Protein AF-A0AA96QMH4-F1 (afdb_monomer_lite)

Sequence (188 aa):
MPRRFDWASPSSRMVLSAALDALSEVGYGERTLPDIRARAGAAGELVEESDLLELVATALERVRVFTPPEPTGDLRADLAVLLRPWLARPGRDELAVAAVLSAGAWEPRLGCAVLHAFDRPLTQAVGALLAGAVADGRVAVTRVHTLNWLLRGLALDRLRGGQPRCPVDLEELVDHLIAGLGPGRRPG

Structure (mmCIF, N/CA/C/O backbone):
data_AF-A0AA96QMH4-F1
#
_entry.id   AF-A0AA96QMH4-F1
#
loop_
_atom_site.group_PDB
_atom_site.id
_atom_site.type_symbol
_atom_site.label_atom_id
_atom_site.label_alt_id
_atom_site.label_comp_id
_atom_site.label_asym_id
_atom_site.label_entity_id
_atom_site.label_seq_id
_atom_site.pdbx_PDB_ins_code
_atom_site.Cartn_x
_atom_site.Cartn_y
_atom_site.Cartn_z
_atom_site.occupancy
_atom_site.B_iso_or_equiv
_atom_site.auth_seq_id
_atom_site.auth_comp_id
_atom_site.auth_asym_id
_atom_site.auth_atom_id
_atom_site.pdbx_PDB_model_num
ATOM 1 N N . MET A 1 1 ? 20.710 16.845 -6.392 1.00 50.53 1 MET A N 1
ATOM 2 C CA . MET A 1 1 ? 20.799 16.568 -7.842 1.00 50.53 1 MET A CA 1
ATOM 3 C C . MET A 1 1 ? 19.448 16.868 -8.474 1.00 50.53 1 MET A C 1
ATOM 5 O O . MET A 1 1 ? 18.452 16.699 -7.775 1.00 50.53 1 MET A O 1
ATOM 9 N N . PRO A 1 2 ? 19.397 17.364 -9.720 1.00 64.31 2 PRO A N 1
ATOM 10 C CA . PRO A 1 2 ? 18.139 17.533 -10.442 1.00 64.31 2 PRO A CA 1
ATOM 11 C C . PRO A 1 2 ? 17.447 16.176 -10.611 1.00 64.31 2 PRO A C 1
ATOM 13 O O . PRO A 1 2 ? 18.106 15.167 -10.851 1.00 64.31 2 PRO A O 1
ATOM 16 N N . ARG A 1 3 ? 16.127 16.166 -10.436 1.00 80.31 3 ARG A N 1
ATOM 17 C CA . ARG A 1 3 ? 15.285 14.972 -10.510 1.00 80.31 3 ARG A CA 1
ATOM 18 C C . ARG A 1 3 ? 15.150 14.536 -11.974 1.00 80.31 3 ARG A C 1
ATOM 20 O O . ARG A 1 3 ? 14.678 15.327 -12.787 1.00 80.31 3 ARG A O 1
ATOM 27 N N . ARG A 1 4 ? 15.577 13.318 -12.321 1.00 88.44 4 ARG A N 1
ATOM 28 C CA . ARG A 1 4 ? 15.603 12.816 -13.711 1.00 88.44 4 ARG A CA 1
ATOM 29 C C . ARG A 1 4 ? 14.224 12.373 -14.199 1.00 88.44 4 ARG A C 1
ATOM 31 O O . ARG A 1 4 ? 13.916 12.512 -15.381 1.00 88.44 4 ARG A O 1
ATOM 38 N N . PHE A 1 5 ? 13.390 11.862 -13.296 1.00 94.25 5 PHE A N 1
ATOM 39 C CA . PHE A 1 5 ? 12.028 11.433 -13.611 1.00 94.25 5 PHE A CA 1
ATOM 40 C C . PHE A 1 5 ? 11.010 12.321 -12.912 1.00 94.25 5 PHE A C 1
ATOM 42 O O . PHE A 1 5 ? 11.089 12.556 -11.707 1.00 94.25 5 PHE A O 1
ATOM 49 N N . ASP A 1 6 ? 10.028 12.778 -13.680 1.00 94.44 6 ASP A N 1
ATOM 50 C CA . ASP A 1 6 ? 8.926 13.581 -13.176 1.00 94.44 6 ASP A CA 1
ATOM 51 C C . ASP A 1 6 ? 7.613 13.116 -13.801 1.00 94.44 6 ASP A C 1
ATOM 53 O O . ASP A 1 6 ? 7.454 13.042 -15.018 1.00 94.44 6 ASP A O 1
ATOM 57 N N . TRP A 1 7 ? 6.632 12.854 -12.954 1.00 95.06 7 TRP A N 1
ATOM 58 C CA . TRP A 1 7 ? 5.275 12.541 -13.353 1.00 95.06 7 TRP A CA 1
ATOM 59 C C . TRP A 1 7 ? 4.576 13.661 -14.162 1.00 95.06 7 TRP A C 1
ATOM 61 O O . TRP A 1 7 ? 3.531 13.407 -14.775 1.00 95.06 7 TRP A O 1
ATOM 71 N N . ALA A 1 8 ? 5.099 14.889 -14.190 1.00 94.31 8 ALA A N 1
ATOM 72 C CA . ALA A 1 8 ? 4.622 15.961 -15.066 1.00 94.31 8 ALA A CA 1
ATOM 73 C C . ALA A 1 8 ? 5.087 15.807 -16.530 1.00 94.31 8 ALA A C 1
ATOM 75 O O . ALA A 1 8 ? 4.362 16.212 -17.444 1.00 94.31 8 ALA A O 1
ATOM 76 N N . SER A 1 9 ? 6.224 15.147 -16.776 1.00 94.50 9 SER A N 1
ATOM 77 C CA . SER A 1 9 ? 6.770 14.906 -18.120 1.00 94.50 9 SER A CA 1
ATOM 78 C C . SER A 1 9 ? 6.115 13.683 -18.787 1.00 94.50 9 SER A C 1
ATOM 80 O O . SER A 1 9 ? 6.138 12.601 -18.199 1.00 94.50 9 SER A O 1
ATOM 82 N N . PRO A 1 10 ? 5.549 13.789 -20.010 1.00 93.19 10 PRO A N 1
ATOM 83 C CA . PRO A 1 10 ? 4.906 12.662 -20.694 1.00 93.19 10 PRO A CA 1
ATOM 84 C C . PRO A 1 10 ? 5.802 11.426 -20.843 1.00 93.19 10 PRO A C 1
ATOM 86 O O . PRO A 1 10 ? 5.374 10.329 -20.491 1.00 93.19 10 PRO A O 1
ATOM 89 N N . SER A 1 11 ? 7.050 11.598 -21.288 1.00 92.62 11 SER A N 1
ATOM 90 C CA . SER A 1 11 ? 7.987 10.482 -21.467 1.00 92.62 11 SER A CA 1
ATOM 91 C C . SER A 1 11 ? 8.359 9.850 -20.128 1.00 92.62 11 SER A C 1
ATOM 93 O O . SER A 1 11 ? 8.335 8.631 -19.986 1.00 92.62 11 SER A O 1
ATOM 95 N N . SER A 1 12 ? 8.614 10.667 -19.102 1.00 96.00 12 SER A N 1
ATOM 96 C CA . SER A 1 12 ? 8.894 10.157 -17.757 1.00 96.00 12 SER A CA 1
ATOM 97 C C . SER A 1 12 ? 7.695 9.411 -17.171 1.00 96.00 12 SER A C 1
ATOM 99 O O . SER A 1 12 ? 7.894 8.387 -16.529 1.00 96.00 12 SER A O 1
ATOM 101 N N . ARG A 1 13 ? 6.450 9.847 -17.424 1.00 96.56 13 ARG A N 1
ATOM 102 C CA . ARG A 1 13 ? 5.250 9.103 -16.997 1.00 96.56 13 ARG A CA 1
ATOM 103 C C . ARG A 1 13 ? 5.193 7.699 -17.579 1.00 96.56 13 ARG A C 1
ATOM 105 O O . ARG A 1 13 ? 4.787 6.786 -16.868 1.00 96.56 13 ARG A O 1
ATOM 112 N N . MET A 1 14 ? 5.577 7.529 -18.845 1.00 97.12 14 MET A N 1
ATOM 113 C CA . MET A 1 14 ? 5.605 6.208 -19.477 1.00 97.12 14 MET A CA 1
ATOM 114 C C . MET A 1 14 ? 6.593 5.289 -18.757 1.00 97.12 14 MET A C 1
ATOM 116 O O . MET A 1 14 ? 6.226 4.178 -18.385 1.00 97.12 14 MET A O 1
ATOM 120 N N . VAL A 1 15 ? 7.801 5.784 -18.470 1.00 98.00 15 VAL A N 1
ATOM 121 C CA . VAL A 1 15 ? 8.825 5.023 -17.737 1.00 98.00 15 VAL A CA 1
ATOM 122 C C . VAL A 1 15 ? 8.389 4.728 -16.296 1.00 98.00 15 VAL A C 1
ATOM 124 O O . VAL A 1 15 ? 8.542 3.609 -15.819 1.00 98.00 15 VAL A O 1
ATOM 127 N N . LEU A 1 16 ? 7.808 5.707 -15.599 1.00 98.31 16 LEU A N 1
ATOM 128 C CA . LEU A 1 16 ? 7.344 5.548 -14.218 1.00 98.31 16 LEU A CA 1
ATOM 129 C C . LEU A 1 16 ? 6.166 4.570 -14.112 1.00 98.31 16 LEU A C 1
ATOM 131 O O . LEU A 1 16 ? 6.109 3.780 -13.174 1.00 98.31 16 LEU A O 1
ATOM 135 N N . SER A 1 17 ? 5.246 4.581 -15.080 1.00 98.12 17 SER A N 1
ATOM 136 C CA . SER A 1 17 ? 4.185 3.573 -15.157 1.00 98.12 17 SER A CA 1
ATOM 137 C C . SER A 1 17 ? 4.766 2.189 -15.444 1.00 98.12 17 SER A C 1
ATOM 139 O O . SER A 1 17 ? 4.454 1.248 -14.724 1.00 98.12 17 SER A O 1
ATOM 141 N N . ALA A 1 18 ? 5.671 2.080 -16.420 1.00 98.38 18 ALA A N 1
ATOM 142 C CA . ALA A 1 18 ? 6.366 0.832 -16.726 1.00 98.38 18 ALA A CA 1
ATOM 143 C C . ALA A 1 18 ? 7.120 0.267 -15.509 1.00 98.38 18 ALA A C 1
ATOM 145 O O . ALA A 1 18 ? 7.148 -0.946 -15.326 1.00 98.38 18 ALA A O 1
ATOM 146 N N . ALA A 1 19 ? 7.675 1.127 -14.649 1.00 98.50 19 ALA A N 1
ATOM 147 C CA . ALA A 1 19 ? 8.276 0.723 -13.379 1.00 98.50 19 ALA A CA 1
ATOM 148 C C . ALA A 1 19 ? 7.269 0.078 -12.427 1.00 98.50 19 ALA A C 1
ATOM 150 O O . ALA A 1 19 ? 7.562 -0.980 -11.881 1.00 98.50 19 ALA A O 1
ATOM 151 N N . LEU A 1 20 ? 6.078 0.655 -12.254 1.00 98.62 20 LEU A N 1
ATOM 152 C CA . LEU A 1 20 ? 5.038 0.041 -11.422 1.00 98.62 20 LEU A CA 1
ATOM 153 C C . LEU A 1 20 ? 4.574 -1.308 -11.993 1.00 98.62 20 LEU A C 1
ATOM 155 O O . LEU A 1 20 ? 4.410 -2.259 -11.231 1.00 98.62 20 LEU A O 1
ATOM 159 N N . ASP A 1 21 ? 4.425 -1.409 -13.317 1.00 98.44 21 ASP A N 1
ATOM 160 C CA . ASP A 1 21 ? 4.072 -2.667 -13.988 1.00 98.44 21 ASP A CA 1
ATOM 161 C C . ASP A 1 21 ? 5.148 -3.737 -13.764 1.00 98.44 21 ASP A C 1
ATOM 163 O O . ASP A 1 21 ? 4.852 -4.807 -13.231 1.00 98.44 21 ASP A O 1
ATOM 167 N N . ALA A 1 22 ? 6.410 -3.417 -14.065 1.00 98.38 22 ALA A N 1
ATOM 168 C CA . ALA A 1 22 ? 7.542 -4.320 -13.874 1.00 98.38 22 ALA A CA 1
ATOM 169 C C . ALA A 1 22 ? 7.680 -4.778 -12.415 1.00 98.38 22 ALA A C 1
ATOM 171 O O . ALA A 1 22 ? 7.840 -5.968 -12.153 1.00 98.38 22 ALA A O 1
ATOM 172 N N . LEU A 1 23 ? 7.562 -3.866 -11.445 1.00 98.00 23 LEU A N 1
ATOM 173 C CA . LEU A 1 23 ? 7.616 -4.226 -10.026 1.00 98.00 23 LEU A CA 1
ATOM 174 C C . LEU A 1 23 ? 6.497 -5.199 -9.644 1.00 98.00 23 LEU A C 1
ATOM 176 O O . LEU A 1 23 ? 6.747 -6.158 -8.919 1.00 98.00 23 LEU A O 1
ATOM 180 N N . SER A 1 24 ? 5.279 -4.969 -10.141 1.00 96.94 24 SER A N 1
ATOM 181 C CA . SER A 1 24 ? 4.122 -5.809 -9.822 1.00 96.94 24 SER A CA 1
ATOM 182 C C . SER A 1 24 ? 4.154 -7.198 -10.467 1.00 96.94 24 SER A C 1
ATOM 184 O O . SER A 1 24 ? 3.569 -8.131 -9.919 1.00 96.94 24 SER A O 1
ATOM 186 N N . GLU A 1 25 ? 4.839 -7.350 -11.605 1.00 96.19 25 GLU A N 1
ATOM 187 C CA . GLU A 1 25 ? 4.868 -8.602 -12.370 1.00 96.19 25 GLU A CA 1
ATOM 188 C C . GLU A 1 25 ? 6.161 -9.405 -12.184 1.00 96.19 25 GLU A C 1
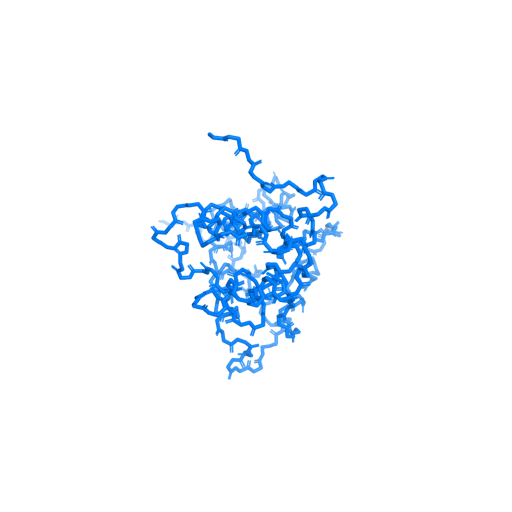ATOM 190 O O . GLU A 1 25 ? 6.109 -10.627 -12.036 1.00 96.19 25 GLU A O 1
ATOM 195 N N . VAL A 1 26 ? 7.325 -8.746 -12.193 1.00 97.00 26 VAL A N 1
ATOM 196 C CA . VAL A 1 26 ? 8.643 -9.407 -12.127 1.00 97.00 26 VAL A CA 1
ATOM 197 C C . VAL A 1 26 ? 9.429 -9.098 -10.850 1.00 97.00 26 VAL A C 1
ATOM 199 O O . VAL A 1 26 ? 10.478 -9.703 -10.625 1.00 97.00 26 VAL A O 1
ATOM 202 N N . GLY A 1 27 ? 8.926 -8.204 -9.993 1.00 96.31 27 GLY A N 1
ATOM 203 C CA . GLY A 1 27 ? 9.556 -7.828 -8.727 1.00 96.31 27 GLY A CA 1
ATOM 204 C C . GLY A 1 27 ? 10.692 -6.808 -8.873 1.00 96.31 27 GLY A C 1
ATOM 205 O O . GLY A 1 27 ? 10.860 -6.183 -9.922 1.00 96.31 27 GLY A O 1
ATOM 206 N N . TYR A 1 28 ? 11.473 -6.630 -7.799 1.00 96.69 28 TYR A N 1
ATOM 207 C CA . TYR A 1 28 ? 12.657 -5.763 -7.751 1.00 96.69 28 TYR A CA 1
ATOM 208 C C . TYR A 1 28 ? 13.946 -6.602 -7.739 1.00 96.69 28 TYR A C 1
ATOM 210 O O . TYR A 1 28 ? 14.251 -7.269 -6.751 1.00 96.69 28 TYR A O 1
ATOM 218 N N . GLY A 1 29 ? 14.693 -6.585 -8.843 1.00 94.75 29 GLY A N 1
ATOM 219 C CA . GLY A 1 29 ? 15.907 -7.372 -9.056 1.00 94.75 29 GLY A CA 1
ATOM 220 C C . GLY A 1 29 ? 16.428 -7.257 -10.493 1.00 94.75 29 GLY A C 1
ATOM 221 O O . GLY A 1 29 ? 16.104 -6.314 -11.212 1.00 94.75 29 GLY A O 1
ATOM 222 N N . GLU A 1 30 ? 17.213 -8.240 -10.939 1.00 93.25 30 GLU A N 1
ATOM 223 C CA . GLU A 1 30 ? 17.918 -8.212 -12.237 1.00 93.25 30 GLU A CA 1
ATOM 224 C C . GLU A 1 30 ? 16.989 -8.035 -13.449 1.00 93.25 30 GLU A C 1
ATOM 226 O O . GLU A 1 30 ? 17.356 -7.424 -14.450 1.00 93.25 30 GLU A O 1
ATOM 231 N N . ARG A 1 31 ? 15.756 -8.547 -13.360 1.00 96.50 31 ARG A N 1
ATOM 232 C CA . ARG A 1 31 ? 14.774 -8.469 -14.450 1.00 96.50 31 ARG A CA 1
ATOM 233 C C . ARG A 1 31 ? 14.009 -7.149 -14.502 1.00 96.50 31 ARG A C 1
ATOM 235 O O . ARG A 1 31 ? 13.393 -6.873 -15.526 1.00 96.50 31 ARG A O 1
ATOM 242 N N . THR A 1 32 ? 14.052 -6.334 -13.449 1.00 97.62 32 THR A N 1
ATOM 243 C CA . THR A 1 32 ? 13.219 -5.129 -13.337 1.00 97.62 32 THR A CA 1
ATOM 244 C C . THR A 1 32 ? 13.567 -4.103 -14.406 1.00 97.62 32 THR A C 1
ATOM 246 O O . THR A 1 32 ? 12.689 -3.661 -15.136 1.00 97.62 32 THR A O 1
ATOM 249 N N . LEU A 1 33 ? 14.845 -3.741 -14.551 1.00 97.88 33 LEU A N 1
ATOM 250 C CA . LEU A 1 33 ? 15.261 -2.727 -15.523 1.00 97.88 33 LEU A CA 1
ATOM 251 C C . LEU A 1 33 ? 15.019 -3.152 -16.987 1.00 97.88 33 LEU A C 1
ATOM 253 O O . LEU A 1 33 ? 14.461 -2.345 -17.735 1.00 97.88 33 LEU A O 1
ATOM 257 N N . PRO A 1 34 ? 15.378 -4.379 -17.424 1.00 97.81 34 PRO A N 1
ATOM 258 C CA . PRO A 1 34 ? 15.023 -4.854 -18.761 1.00 97.81 34 PRO A CA 1
ATOM 259 C C . PRO A 1 34 ? 13.517 -4.789 -19.046 1.00 97.81 34 PRO A C 1
ATOM 261 O O . PRO A 1 34 ? 13.122 -4.342 -20.122 1.00 97.81 34 PRO A O 1
ATOM 264 N N . ASP A 1 35 ? 12.683 -5.180 -18.078 1.00 98.38 35 ASP A N 1
ATOM 265 C CA . ASP A 1 35 ? 11.224 -5.177 -18.221 1.00 98.38 35 ASP A CA 1
ATOM 266 C C . ASP A 1 35 ? 10.662 -3.747 -18.321 1.00 98.38 35 ASP A C 1
ATOM 268 O O . ASP A 1 35 ? 9.842 -3.456 -19.193 1.00 98.38 35 ASP A O 1
ATOM 272 N N . ILE A 1 36 ? 11.191 -2.812 -17.522 1.00 98.25 36 ILE A N 1
ATOM 273 C CA . ILE A 1 36 ? 10.867 -1.379 -17.611 1.00 98.25 36 ILE A CA 1
ATOM 274 C C . ILE A 1 36 ? 11.177 -0.830 -19.000 1.00 98.25 36 ILE A C 1
ATOM 276 O O . ILE A 1 36 ? 10.321 -0.188 -19.612 1.00 98.25 36 ILE A O 1
ATOM 280 N N . ARG A 1 37 ? 12.400 -1.057 -19.494 1.00 97.81 37 ARG A N 1
ATOM 281 C CA . ARG A 1 37 ? 12.840 -0.549 -20.801 1.00 97.81 37 ARG A CA 1
ATOM 282 C C . ARG A 1 37 ? 11.941 -1.077 -21.915 1.00 97.81 37 ARG A C 1
ATOM 284 O O . ARG A 1 37 ? 11.489 -0.298 -22.750 1.00 97.81 37 ARG A O 1
ATOM 291 N N . ALA A 1 38 ? 11.628 -2.373 -21.879 1.00 97.62 38 ALA A N 1
ATOM 292 C CA . ALA A 1 38 ? 10.741 -3.002 -22.848 1.00 97.62 38 ALA A CA 1
ATOM 293 C C . ALA A 1 38 ? 9.333 -2.379 -22.836 1.00 97.62 38 ALA A C 1
ATOM 295 O O . ALA A 1 38 ? 8.811 -2.029 -23.893 1.00 97.62 38 ALA A O 1
ATOM 296 N N . ARG A 1 39 ? 8.732 -2.179 -21.655 1.00 97.62 39 ARG A N 1
ATOM 297 C CA . ARG A 1 39 ? 7.383 -1.594 -21.520 1.00 97.62 39 ARG A CA 1
ATOM 298 C C . ARG A 1 39 ? 7.315 -0.113 -21.878 1.00 97.62 39 ARG A C 1
ATOM 300 O O . ARG A 1 39 ? 6.304 0.343 -22.403 1.00 97.62 39 ARG A O 1
ATOM 307 N N . ALA A 1 40 ? 8.367 0.646 -21.582 1.00 96.94 40 ALA A N 1
ATOM 308 C CA . ALA A 1 40 ? 8.413 2.081 -21.845 1.00 96.94 40 ALA A CA 1
ATOM 309 C C . ALA A 1 40 ? 8.695 2.424 -23.323 1.00 96.94 40 ALA A C 1
ATOM 311 O O . ALA A 1 40 ? 8.535 3.583 -23.720 1.00 96.94 40 ALA A O 1
ATOM 312 N N . GLY A 1 41 ? 9.107 1.446 -24.140 1.00 95.62 41 GLY A N 1
ATOM 313 C CA . GLY A 1 41 ? 9.442 1.645 -25.551 1.00 95.62 41 GLY A CA 1
ATOM 314 C C . GLY A 1 41 ? 10.554 2.682 -25.730 1.00 95.62 41 GLY A C 1
ATOM 315 O O . GLY A 1 41 ? 11.521 2.696 -24.971 1.00 95.62 41 GLY A O 1
ATOM 316 N N . ALA A 1 42 ? 10.387 3.605 -26.682 1.00 95.12 42 ALA A N 1
ATOM 317 C CA . ALA A 1 42 ? 11.368 4.661 -26.958 1.00 95.12 42 ALA A CA 1
ATOM 318 C C . ALA A 1 42 ? 11.704 5.531 -25.727 1.00 95.12 42 ALA A C 1
ATOM 320 O O . ALA A 1 42 ? 12.822 6.020 -25.596 1.00 95.12 42 ALA A O 1
ATOM 321 N N . ALA A 1 43 ? 10.769 5.704 -24.782 1.00 93.31 43 ALA A N 1
ATOM 322 C CA . ALA A 1 43 ? 11.037 6.446 -23.547 1.00 93.31 43 ALA A CA 1
ATOM 323 C C . ALA A 1 43 ? 11.985 5.692 -22.591 1.00 93.31 43 ALA A C 1
ATOM 325 O O . ALA A 1 43 ? 12.614 6.313 -21.735 1.00 93.31 43 ALA A O 1
ATOM 326 N N . GLY A 1 44 ? 12.085 4.367 -22.734 1.00 92.94 44 GLY A N 1
ATOM 327 C CA . GLY A 1 44 ? 12.955 3.493 -21.952 1.00 92.94 44 GLY A CA 1
ATOM 328 C C . GLY A 1 44 ? 14.404 3.436 -22.439 1.00 92.94 44 GLY A C 1
ATOM 329 O O . GLY A 1 44 ? 15.275 3.073 -21.655 1.00 92.94 44 GLY A O 1
ATOM 330 N N . GLU A 1 45 ? 14.688 3.814 -23.691 1.00 92.25 45 GLU A N 1
ATOM 331 C CA . GLU A 1 45 ? 16.033 3.710 -24.293 1.00 92.25 45 GLU A CA 1
ATOM 332 C C . GLU A 1 45 ? 17.094 4.518 -23.540 1.00 92.25 45 GLU A C 1
ATOM 334 O O . GLU A 1 45 ? 18.254 4.125 -23.489 1.00 92.25 45 GLU A O 1
ATOM 339 N N . LEU A 1 46 ? 16.681 5.625 -22.918 1.00 88.69 46 LEU A N 1
ATOM 340 C CA . LEU A 1 46 ? 17.552 6.515 -22.153 1.00 88.69 46 LEU A CA 1
ATOM 341 C C . LEU A 1 46 ? 17.596 6.180 -20.658 1.00 88.69 46 LEU A C 1
ATOM 343 O O . LEU A 1 46 ? 18.118 6.979 -19.889 1.00 88.69 46 LEU A O 1
ATOM 347 N N . VAL A 1 47 ? 16.986 5.086 -20.199 1.00 94.69 47 VAL A N 1
ATOM 348 C CA . VAL A 1 47 ? 17.015 4.700 -18.780 1.00 94.69 47 VAL A CA 1
ATOM 349 C C . VAL A 1 47 ? 18.258 3.863 -18.543 1.00 94.69 47 VAL A C 1
ATOM 351 O O . VAL A 1 47 ? 18.386 2.801 -19.141 1.00 94.69 47 VAL A O 1
ATOM 354 N N . GLU A 1 48 ? 19.145 4.299 -17.658 1.00 95.00 48 GLU A N 1
ATOM 355 C CA . GLU A 1 48 ? 20.384 3.608 -17.297 1.00 95.00 48 GLU A CA 1
ATOM 356 C C . GLU A 1 48 ? 20.219 2.764 -16.027 1.00 95.00 48 GLU A C 1
ATOM 358 O O . GLU A 1 48 ? 19.271 2.924 -15.262 1.00 95.00 48 GLU A O 1
ATOM 363 N N . GLU A 1 49 ? 21.161 1.860 -15.758 1.00 93.44 49 GLU A N 1
ATOM 364 C CA . GLU A 1 49 ? 21.127 1.048 -14.532 1.00 93.44 49 GLU A CA 1
ATOM 365 C C . GLU A 1 49 ? 21.242 1.895 -13.259 1.00 93.44 49 GLU A C 1
ATOM 367 O O . GLU A 1 49 ? 20.527 1.663 -12.283 1.00 93.44 49 GLU A O 1
ATOM 372 N N . SER A 1 50 ? 22.060 2.950 -13.305 1.00 93.88 50 SER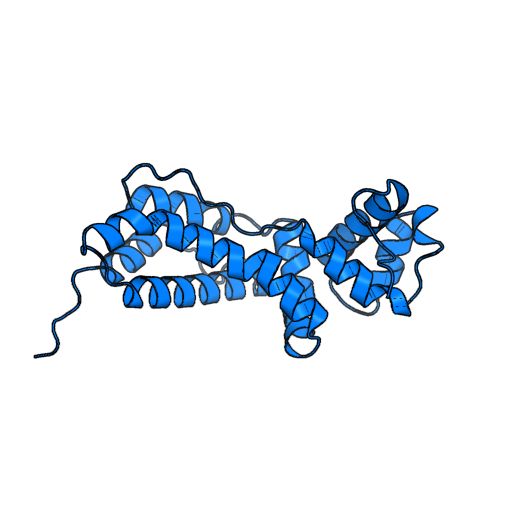 A N 1
ATOM 373 C CA . SER A 1 50 ? 22.215 3.917 -12.214 1.00 93.88 50 SER A CA 1
ATOM 374 C C . SER A 1 50 ? 20.930 4.685 -11.881 1.00 93.88 50 SER A C 1
ATOM 376 O O . SER A 1 50 ? 20.832 5.271 -10.801 1.00 93.88 50 SER A O 1
ATOM 378 N N . ASP A 1 51 ? 19.929 4.659 -12.764 1.00 94.12 51 ASP A N 1
ATOM 379 C CA . ASP A 1 51 ? 18.649 5.333 -12.562 1.00 94.12 51 ASP A CA 1
ATOM 380 C C . ASP A 1 51 ? 17.639 4.509 -11.776 1.00 94.12 51 ASP A C 1
ATOM 382 O O . ASP A 1 51 ? 16.681 5.078 -11.249 1.00 94.12 51 ASP A O 1
ATOM 386 N N . LEU A 1 52 ? 17.810 3.184 -11.713 1.00 96.44 52 LEU A N 1
ATOM 387 C CA . LEU A 1 52 ? 16.760 2.266 -11.272 1.00 96.44 52 LEU A CA 1
ATOM 388 C C . LEU A 1 52 ? 16.217 2.633 -9.886 1.00 96.44 52 LEU A C 1
ATOM 390 O O . LEU A 1 52 ? 15.004 2.679 -9.680 1.00 96.44 52 LEU A O 1
ATOM 394 N N . LEU A 1 53 ? 17.115 2.961 -8.957 1.00 96.75 53 LEU A N 1
ATOM 395 C CA . LEU A 1 53 ? 16.756 3.364 -7.602 1.00 96.75 53 LEU A CA 1
ATOM 396 C C . LEU A 1 53 ? 15.890 4.635 -7.583 1.00 96.75 53 LEU A C 1
ATOM 398 O O . LEU A 1 53 ? 14.858 4.691 -6.911 1.00 96.75 53 LEU A O 1
ATOM 402 N N . GLU A 1 54 ? 16.308 5.669 -8.314 1.00 96.44 54 GLU A N 1
ATOM 403 C CA . GLU A 1 54 ? 15.565 6.927 -8.411 1.00 96.44 54 GLU A CA 1
ATOM 404 C C . GLU A 1 54 ? 14.211 6.737 -9.088 1.00 96.44 54 GLU A C 1
ATOM 406 O O . GLU A 1 54 ? 13.202 7.290 -8.636 1.00 96.44 54 GLU A O 1
ATOM 411 N N . LEU A 1 55 ? 14.209 5.965 -10.170 1.00 97.38 55 LEU A N 1
ATOM 412 C CA . LEU A 1 55 ? 13.036 5.676 -10.963 1.00 97.38 55 LEU A CA 1
ATOM 413 C C . LEU A 1 55 ? 11.974 4.971 -10.118 1.00 97.38 55 LEU A C 1
ATOM 415 O O . LEU A 1 55 ? 10.841 5.442 -10.050 1.00 97.38 55 LEU A O 1
ATOM 419 N N . VAL A 1 56 ? 12.349 3.890 -9.431 1.00 98.12 56 VAL A N 1
ATOM 420 C CA . VAL A 1 56 ? 11.439 3.116 -8.577 1.00 98.12 56 VAL A CA 1
ATOM 421 C C . VAL A 1 56 ? 10.922 3.963 -7.419 1.00 98.12 56 VAL A C 1
ATOM 423 O O . VAL A 1 56 ? 9.713 4.009 -7.189 1.00 98.12 56 VAL A O 1
ATOM 426 N N . ALA A 1 57 ? 11.799 4.699 -6.730 1.00 97.88 57 ALA A N 1
ATOM 427 C CA . ALA A 1 57 ? 11.375 5.581 -5.644 1.00 97.88 57 ALA A CA 1
ATOM 428 C C . ALA A 1 57 ? 10.380 6.650 -6.128 1.00 97.88 57 ALA A C 1
ATOM 430 O O . ALA A 1 57 ? 9.378 6.907 -5.465 1.00 97.88 57 ALA A O 1
ATOM 431 N N . THR A 1 58 ? 10.620 7.239 -7.303 1.00 97.75 58 THR A N 1
ATOM 432 C CA . THR A 1 58 ? 9.728 8.248 -7.896 1.00 97.75 58 THR A CA 1
ATOM 433 C C . THR A 1 58 ? 8.409 7.644 -8.376 1.00 97.75 58 THR A C 1
ATOM 435 O O . THR A 1 58 ? 7.358 8.274 -8.252 1.00 97.75 58 THR A O 1
ATOM 438 N N . ALA A 1 59 ? 8.430 6.421 -8.903 1.00 98.12 59 ALA A N 1
ATOM 439 C CA . ALA A 1 59 ? 7.223 5.729 -9.338 1.00 98.12 59 ALA A CA 1
ATOM 440 C C . ALA A 1 59 ? 6.265 5.508 -8.156 1.00 98.12 59 ALA A C 1
ATOM 442 O O . ALA A 1 59 ? 5.077 5.823 -8.245 1.00 98.12 59 ALA A O 1
ATOM 443 N N . LEU A 1 60 ? 6.806 5.077 -7.014 1.00 98.19 60 LEU A N 1
ATOM 444 C CA . LEU A 1 60 ? 6.047 4.826 -5.788 1.00 98.19 60 LEU A CA 1
ATOM 445 C C . LEU A 1 60 ? 5.442 6.091 -5.152 1.00 98.19 60 LEU A C 1
ATOM 447 O O . LEU A 1 60 ? 4.510 5.979 -4.360 1.00 98.19 60 LEU A O 1
ATOM 451 N N . GLU A 1 61 ? 5.875 7.305 -5.511 1.00 95.56 61 GLU A N 1
ATOM 452 C CA . GLU A 1 61 ? 5.294 8.538 -4.947 1.00 95.56 61 GLU A CA 1
ATOM 453 C C . GLU A 1 61 ? 3.805 8.717 -5.257 1.00 95.56 61 GLU A C 1
ATOM 455 O O . GLU A 1 61 ? 3.091 9.358 -4.475 1.00 95.56 61 GLU A O 1
ATOM 460 N N . ARG A 1 62 ? 3.325 8.142 -6.367 1.00 94.62 62 ARG A N 1
ATOM 461 C CA . ARG A 1 62 ? 1.903 8.138 -6.741 1.00 94.62 62 ARG A CA 1
ATOM 462 C C . ARG A 1 62 ? 1.114 6.955 -6.198 1.00 94.62 62 ARG A C 1
ATOM 464 O O . ARG A 1 62 ? -0.106 6.961 -6.317 1.00 94.62 62 ARG A O 1
ATOM 471 N N . VAL A 1 63 ? 1.780 5.991 -5.574 1.00 96.94 63 VAL A N 1
ATOM 472 C CA . VAL A 1 63 ? 1.122 4.817 -5.009 1.00 96.94 63 VAL A CA 1
ATOM 473 C C . VAL A 1 63 ? 0.535 5.156 -3.644 1.00 96.94 63 VAL A C 1
ATOM 475 O O . VAL A 1 63 ? 1.191 5.772 -2.801 1.00 96.94 63 VAL A O 1
ATOM 478 N N . ARG A 1 64 ? -0.711 4.746 -3.412 1.00 94.56 64 ARG A N 1
ATOM 479 C CA . ARG A 1 64 ? -1.375 4.800 -2.104 1.00 94.56 64 ARG A CA 1
ATOM 480 C C . ARG A 1 64 ? -2.123 3.491 -1.896 1.00 94.56 64 ARG A C 1
ATOM 482 O O . ARG A 1 64 ? -3.192 3.295 -2.460 1.00 94.56 64 ARG A O 1
ATOM 489 N N . VAL A 1 65 ? -1.549 2.598 -1.092 1.00 94.06 65 VAL A N 1
ATOM 490 C CA . VAL A 1 65 ? -2.114 1.255 -0.866 1.00 94.06 65 VAL A CA 1
ATOM 491 C C . VAL A 1 65 ? -3.422 1.308 -0.077 1.00 94.06 65 VAL A C 1
ATOM 493 O O . VAL A 1 65 ? -4.315 0.495 -0.291 1.00 94.06 65 VAL A O 1
ATOM 496 N N . PHE A 1 66 ? -3.557 2.289 0.813 1.00 92.75 66 PHE A N 1
ATOM 497 C CA . PHE A 1 66 ? -4.756 2.480 1.619 1.00 92.75 66 PHE A CA 1
ATOM 498 C C . PHE A 1 66 ? -5.403 3.812 1.282 1.00 92.75 66 PHE A C 1
ATOM 500 O O . PHE A 1 66 ? -4.723 4.833 1.171 1.00 92.75 66 PHE A O 1
ATOM 507 N N . THR A 1 67 ? -6.725 3.792 1.170 1.00 87.12 67 THR A N 1
ATOM 508 C CA . THR A 1 67 ? -7.543 4.998 1.082 1.00 87.12 67 THR A CA 1
ATOM 509 C C . THR A 1 67 ? -8.454 5.026 2.308 1.00 87.12 67 THR A C 1
ATOM 511 O O . THR A 1 67 ? -9.131 4.025 2.553 1.00 87.12 67 THR A O 1
ATOM 514 N N . PRO A 1 68 ? -8.458 6.111 3.104 1.00 81.69 68 PRO A N 1
ATOM 515 C CA . PRO A 1 68 ? -9.414 6.255 4.196 1.00 81.69 68 PRO A CA 1
ATOM 516 C C . PRO A 1 68 ? -10.841 6.202 3.635 1.00 81.69 68 PRO A C 1
ATOM 518 O O . PRO A 1 68 ? -11.131 6.950 2.698 1.00 81.69 68 PRO A O 1
ATOM 521 N N . PRO A 1 69 ? -11.732 5.349 4.165 1.00 84.88 69 PRO A N 1
ATOM 522 C CA . PRO A 1 69 ? -13.145 5.462 3.840 1.00 84.88 69 PRO A CA 1
ATOM 523 C C . PRO A 1 69 ? -13.731 6.722 4.492 1.00 84.88 69 PRO A C 1
ATOM 525 O O . PRO A 1 69 ? -13.204 7.216 5.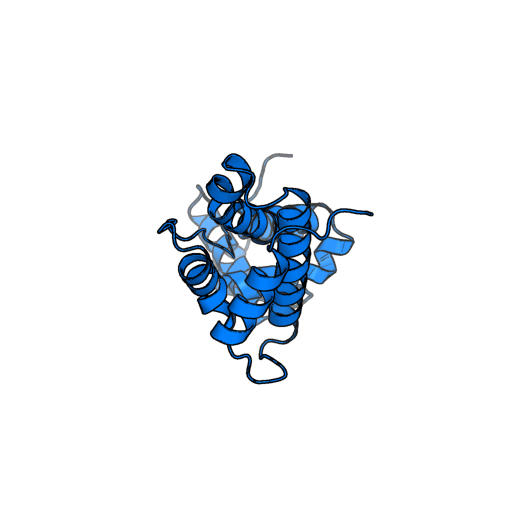492 1.00 84.88 69 PRO A O 1
ATOM 528 N N . GLU A 1 70 ? -14.822 7.233 3.923 1.00 86.50 70 GLU A N 1
ATOM 529 C CA . GLU A 1 70 ? -15.594 8.313 4.542 1.00 86.50 70 GLU A CA 1
ATOM 530 C C . GLU A 1 70 ? -16.201 7.791 5.858 1.00 86.50 70 GLU A C 1
ATOM 532 O O . GLU A 1 70 ? -16.922 6.789 5.812 1.00 86.50 70 GLU A O 1
ATOM 537 N N . PRO A 1 71 ? -15.919 8.408 7.020 1.00 85.50 71 PRO A N 1
ATOM 538 C CA . PRO A 1 71 ? -16.445 7.927 8.291 1.00 85.50 71 PRO A CA 1
ATOM 539 C C . PRO A 1 71 ? -17.970 8.049 8.343 1.00 85.50 71 PRO A C 1
ATOM 541 O O . PRO A 1 71 ? -18.523 9.135 8.167 1.00 85.50 71 PRO A O 1
ATOM 544 N N . THR A 1 72 ? -18.655 6.948 8.637 1.00 88.38 72 THR A N 1
ATOM 545 C CA . THR A 1 72 ? -20.118 6.932 8.806 1.00 88.38 72 THR A CA 1
ATOM 546 C C . THR A 1 72 ? -20.540 7.184 10.253 1.00 88.38 72 THR A C 1
ATOM 548 O O . THR A 1 72 ? -21.700 7.496 10.522 1.00 88.38 72 THR A O 1
ATOM 551 N N . GLY A 1 73 ? -19.596 7.060 11.192 1.00 84.06 73 GLY A N 1
ATOM 552 C CA . GLY A 1 73 ? -19.842 7.126 12.634 1.00 84.06 73 GLY A CA 1
ATOM 553 C C . GLY A 1 73 ? -20.070 5.753 13.272 1.00 84.06 73 GLY A C 1
ATOM 554 O O . GLY A 1 73 ? -20.010 5.641 14.498 1.00 84.06 73 GLY A O 1
ATOM 555 N N . ASP A 1 74 ? -20.256 4.706 12.464 1.00 90.31 74 ASP A N 1
ATOM 556 C CA . ASP A 1 74 ? -20.198 3.316 12.905 1.00 90.31 74 ASP A CA 1
ATOM 557 C C . ASP A 1 74 ? -18.782 2.768 12.686 1.00 90.31 74 ASP A C 1
ATOM 559 O O . ASP A 1 74 ? -18.411 2.348 11.591 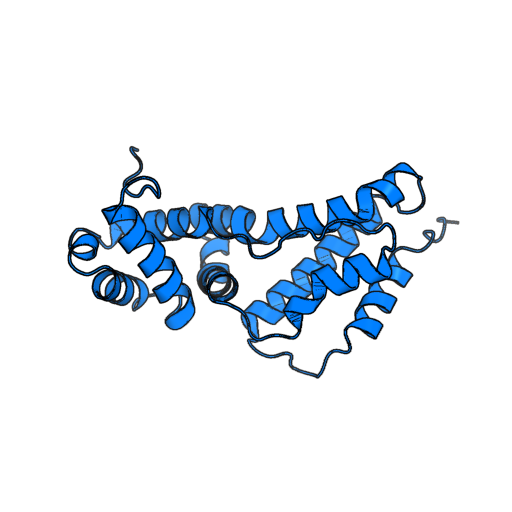1.00 90.31 74 ASP A O 1
ATOM 563 N N . LEU A 1 75 ? -17.987 2.737 13.760 1.00 89.88 75 LEU A N 1
ATOM 564 C CA . LEU A 1 75 ? -16.601 2.266 13.714 1.00 89.88 75 LEU A CA 1
ATOM 565 C C . LEU A 1 75 ? -16.477 0.820 13.202 1.00 89.88 75 LEU A C 1
ATOM 567 O O . LEU A 1 75 ? -15.471 0.488 12.574 1.00 89.88 75 LEU A O 1
ATOM 571 N N . ARG A 1 76 ? -17.470 -0.041 13.468 1.00 92.75 76 ARG A N 1
ATOM 572 C CA . ARG A 1 76 ? -17.478 -1.422 12.967 1.00 92.75 76 ARG A CA 1
ATOM 573 C C . ARG A 1 76 ? -17.621 -1.434 11.461 1.00 92.75 76 ARG A C 1
ATOM 575 O O . ARG A 1 76 ? -16.785 -2.036 10.787 1.00 92.75 76 ARG A O 1
ATOM 582 N N . ALA A 1 77 ? -18.633 -0.744 10.948 1.00 93.12 77 ALA A N 1
ATOM 583 C CA . ALA A 1 77 ? -18.856 -0.644 9.514 1.00 93.12 77 ALA A CA 1
ATOM 584 C C . ALA A 1 77 ? -17.655 0.008 8.809 1.00 93.12 77 ALA A C 1
ATOM 586 O O . ALA A 1 77 ? -17.167 -0.505 7.802 1.00 93.12 77 ALA A O 1
ATOM 587 N N . ASP A 1 78 ? -17.123 1.085 9.380 1.00 92.88 78 ASP A N 1
ATOM 588 C CA . ASP A 1 78 ? -16.010 1.842 8.818 1.00 92.88 78 ASP A CA 1
ATOM 589 C C . ASP A 1 78 ? -14.710 1.012 8.751 1.00 92.88 78 ASP A C 1
ATOM 591 O O . ASP A 1 78 ? -14.017 1.007 7.727 1.00 92.88 78 ASP A O 1
ATOM 595 N N . LEU A 1 79 ? -14.389 0.248 9.807 1.00 93.31 79 LEU A N 1
ATOM 596 C CA . LEU A 1 79 ? -13.253 -0.682 9.797 1.00 93.31 79 LEU A CA 1
ATOM 597 C C . LEU A 1 79 ? -13.465 -1.830 8.806 1.00 93.31 79 LEU A C 1
ATOM 599 O O . LEU A 1 79 ? -12.528 -2.192 8.093 1.00 93.31 79 LEU A O 1
ATOM 603 N N . ALA A 1 80 ? -14.676 -2.382 8.718 1.00 94.31 80 ALA A N 1
ATOM 604 C CA . ALA A 1 80 ? -14.984 -3.425 7.743 1.00 94.31 80 ALA A CA 1
ATOM 605 C C . ALA A 1 80 ? -14.768 -2.925 6.307 1.00 94.31 80 ALA A C 1
ATOM 607 O O . ALA A 1 80 ? -14.153 -3.624 5.501 1.00 94.31 80 ALA A O 1
ATOM 608 N N . VAL A 1 81 ? -15.186 -1.694 5.991 1.00 94.31 81 VAL A N 1
ATOM 609 C CA . VAL A 1 81 ? -14.945 -1.071 4.679 1.00 94.31 81 VAL A CA 1
ATOM 610 C C . VAL A 1 81 ? -13.449 -0.907 4.406 1.00 94.31 81 VAL A C 1
ATOM 612 O O . VAL A 1 81 ? -12.998 -1.274 3.320 1.00 94.31 81 VAL A O 1
ATOM 615 N N . LEU A 1 82 ? -12.672 -0.416 5.379 1.00 93.75 82 LEU A N 1
ATOM 616 C CA . LEU A 1 82 ? -11.220 -0.251 5.237 1.00 93.75 82 LEU A CA 1
ATOM 617 C C . LEU A 1 82 ? -10.505 -1.582 4.948 1.00 93.75 82 LEU A C 1
ATOM 619 O O . LEU A 1 82 ? -9.574 -1.620 4.143 1.00 93.75 82 LEU A O 1
ATOM 623 N N . LEU A 1 83 ? -10.924 -2.665 5.606 1.00 92.62 83 LEU A N 1
ATOM 624 C CA . LEU A 1 83 ? -10.267 -3.972 5.517 1.00 92.62 83 LEU A CA 1
ATOM 625 C C . LEU A 1 83 ? -10.814 -4.857 4.387 1.00 92.62 83 LEU A C 1
ATOM 627 O O . LEU A 1 83 ? -10.146 -5.806 3.981 1.00 92.62 83 LEU A O 1
ATOM 631 N N . ARG A 1 84 ? -11.985 -4.547 3.817 1.00 90.94 84 ARG A N 1
ATOM 632 C CA . ARG A 1 84 ? -12.612 -5.329 2.735 1.00 90.94 84 ARG A CA 1
ATOM 633 C C . ARG A 1 84 ? -11.697 -5.636 1.542 1.00 90.94 84 ARG A C 1
ATOM 635 O O . ARG A 1 84 ? -11.743 -6.774 1.064 1.00 90.94 84 ARG A O 1
ATOM 642 N N . PRO A 1 85 ? -10.843 -4.707 1.062 1.00 89.12 85 PRO A N 1
ATOM 643 C CA . PRO A 1 85 ? -9.901 -5.000 -0.019 1.00 89.12 85 PRO A CA 1
ATOM 644 C C . PRO A 1 85 ? -8.947 -6.164 0.289 1.00 89.12 85 PRO A C 1
ATOM 646 O O . PRO A 1 85 ? -8.435 -6.800 -0.630 1.00 89.12 85 PRO A O 1
ATOM 649 N N . TRP A 1 86 ? -8.742 -6.509 1.565 1.00 87.88 86 TRP A N 1
ATOM 650 C CA . TRP A 1 86 ? -7.846 -7.592 1.976 1.00 87.88 86 TRP A CA 1
ATOM 651 C C . TRP A 1 86 ? -8.380 -8.992 1.661 1.00 87.88 86 TRP A C 1
ATOM 653 O O . TRP A 1 86 ? -7.634 -9.963 1.784 1.00 87.88 86 TRP A O 1
ATOM 663 N N . LEU A 1 87 ? -9.634 -9.112 1.224 1.00 85.94 87 LEU A N 1
ATOM 664 C CA . LEU A 1 87 ? -10.204 -10.372 0.742 1.00 85.94 87 LEU A CA 1
ATOM 665 C C . LEU A 1 87 ? -9.914 -10.622 -0.749 1.00 85.94 87 LEU A C 1
ATOM 667 O O . LEU A 1 87 ? -10.003 -11.757 -1.213 1.00 85.94 87 LEU A O 1
ATOM 671 N N . ALA A 1 88 ? -9.558 -9.584 -1.512 1.00 86.69 88 ALA A N 1
ATOM 672 C CA . ALA A 1 88 ? -9.230 -9.704 -2.932 1.00 86.69 88 ALA A CA 1
ATOM 673 C C . ALA A 1 88 ? -7.768 -10.136 -3.139 1.00 86.69 88 ALA A C 1
ATOM 675 O O . ALA A 1 88 ? -6.973 -10.143 -2.201 1.00 86.69 88 ALA A O 1
ATOM 676 N N . ARG A 1 89 ? -7.357 -10.463 -4.370 1.00 86.50 89 ARG A N 1
ATOM 677 C CA . ARG A 1 89 ? -5.919 -10.590 -4.687 1.00 86.50 89 ARG A CA 1
ATOM 678 C C . ARG A 1 89 ? -5.261 -9.201 -4.647 1.00 86.50 89 ARG A C 1
ATOM 680 O O . ARG A 1 89 ? -5.943 -8.243 -5.010 1.00 86.50 89 ARG A O 1
ATOM 687 N N . PRO A 1 90 ? -3.986 -9.079 -4.230 1.00 91.06 90 PRO A N 1
ATOM 688 C CA . PRO A 1 90 ? -3.292 -7.798 -4.256 1.00 91.06 90 PRO A CA 1
ATOM 689 C C . PRO A 1 90 ? -3.296 -7.176 -5.657 1.00 91.06 90 PRO A C 1
ATOM 691 O O . PRO A 1 90 ? -3.052 -7.868 -6.648 1.00 91.06 90 PRO A O 1
ATOM 694 N N . GLY A 1 91 ? -3.594 -5.883 -5.733 1.00 92.38 91 GLY A N 1
ATOM 695 C CA . GLY A 1 91 ? -3.536 -5.113 -6.969 1.00 92.38 91 GLY A CA 1
ATOM 696 C C . GLY A 1 91 ? -2.105 -4.761 -7.382 1.00 92.38 91 GLY A C 1
ATOM 697 O O . GLY A 1 91 ? -1.142 -4.997 -6.653 1.00 92.38 91 GLY A O 1
ATOM 698 N N . ARG A 1 92 ? -1.970 -4.128 -8.550 1.00 95.31 92 ARG A N 1
ATOM 699 C CA . ARG A 1 92 ? -0.689 -3.657 -9.107 1.00 95.31 92 ARG A CA 1
ATOM 700 C C . ARG A 1 92 ? 0.143 -2.861 -8.098 1.00 95.31 92 ARG A C 1
ATOM 702 O O . ARG A 1 92 ? 1.301 -3.179 -7.865 1.00 95.31 92 ARG A O 1
ATOM 709 N N . ASP A 1 93 ? -0.463 -1.851 -7.486 1.00 96.06 93 ASP A N 1
ATOM 710 C CA . ASP A 1 93 ? 0.199 -0.937 -6.553 1.00 96.06 93 ASP A CA 1
ATOM 711 C C . ASP A 1 93 ? 0.650 -1.640 -5.260 1.00 96.06 93 ASP A C 1
ATOM 713 O O . ASP A 1 93 ? 1.756 -1.407 -4.771 1.00 96.06 93 ASP A O 1
ATOM 717 N N . GLU A 1 94 ? -0.175 -2.552 -4.736 1.00 95.62 94 GLU A N 1
ATOM 718 C CA . GLU A 1 94 ? 0.172 -3.413 -3.599 1.00 95.62 94 GLU A CA 1
ATOM 719 C C . GLU A 1 94 ? 1.380 -4.301 -3.925 1.00 95.62 94 GLU A C 1
ATOM 721 O O . GLU A 1 94 ? 2.331 -4.370 -3.145 1.00 95.62 94 GLU A O 1
ATOM 726 N N . LEU A 1 95 ? 1.369 -4.946 -5.094 1.00 95.81 95 LEU A N 1
ATOM 727 C CA . LEU A 1 95 ? 2.461 -5.806 -5.553 1.00 95.81 95 LEU A CA 1
ATOM 728 C C . LEU A 1 95 ? 3.743 -5.009 -5.826 1.00 95.81 95 LEU A C 1
ATOM 730 O O . LEU A 1 95 ? 4.832 -5.469 -5.483 1.00 95.81 95 LEU A O 1
ATOM 734 N N . ALA A 1 96 ? 3.629 -3.795 -6.368 1.00 97.44 96 ALA A N 1
ATOM 735 C CA . ALA A 1 96 ? 4.773 -2.921 -6.595 1.00 97.44 96 ALA A CA 1
ATOM 736 C C . ALA A 1 96 ? 5.455 -2.510 -5.280 1.00 97.44 96 ALA A C 1
ATOM 738 O O . ALA A 1 96 ? 6.683 -2.509 -5.192 1.00 97.44 96 ALA A O 1
ATOM 739 N N . VAL A 1 97 ? 4.674 -2.217 -4.232 1.00 97.12 97 VAL A N 1
ATOM 740 C CA . VAL A 1 97 ? 5.214 -1.998 -2.881 1.00 97.12 97 VAL A CA 1
ATOM 741 C C . VAL A 1 97 ? 5.834 -3.282 -2.334 1.00 97.12 97 VAL A C 1
ATOM 743 O O . VAL A 1 97 ? 6.953 -3.241 -1.821 1.00 97.12 97 VAL A O 1
ATOM 746 N N . ALA A 1 98 ? 5.147 -4.422 -2.463 1.00 95.94 98 ALA A N 1
ATOM 747 C CA . ALA A 1 98 ? 5.627 -5.712 -1.970 1.00 95.94 98 ALA A CA 1
ATOM 748 C C . ALA A 1 98 ? 7.014 -6.067 -2.531 1.00 95.94 98 ALA A C 1
ATOM 750 O O . ALA A 1 98 ? 7.888 -6.507 -1.780 1.00 95.94 98 ALA A O 1
ATOM 751 N N . ALA A 1 99 ? 7.236 -5.794 -3.820 1.00 96.69 99 ALA A N 1
ATOM 752 C CA . ALA A 1 99 ? 8.490 -6.043 -4.522 1.00 96.69 99 ALA A CA 1
ATOM 753 C C . ALA A 1 99 ? 9.703 -5.335 -3.897 1.00 96.69 99 ALA A C 1
ATOM 755 O O . ALA A 1 99 ? 10.810 -5.868 -3.944 1.00 96.69 99 ALA A O 1
ATOM 756 N N . VAL A 1 100 ? 9.514 -4.159 -3.288 1.00 97.06 100 VAL A N 1
ATOM 757 C CA . VAL A 1 100 ? 10.611 -3.347 -2.734 1.00 97.06 100 VAL A CA 1
ATOM 758 C C . VAL A 1 100 ? 10.728 -3.419 -1.210 1.00 97.06 100 VAL A C 1
ATOM 760 O O . VAL A 1 100 ? 11.660 -2.837 -0.658 1.00 97.06 100 VAL A O 1
ATOM 763 N N . LEU A 1 101 ? 9.832 -4.131 -0.511 1.00 94.88 101 LEU A N 1
ATOM 764 C CA . LEU A 1 101 ? 9.811 -4.182 0.961 1.00 94.88 101 LEU A CA 1
ATOM 765 C C . LEU A 1 101 ? 11.147 -4.635 1.560 1.00 94.88 101 LEU A C 1
ATOM 767 O O . LEU A 1 101 ? 11.615 -4.044 2.531 1.00 94.88 101 LEU A O 1
ATOM 771 N N . SER A 1 102 ? 11.755 -5.679 0.990 1.00 93.19 102 SER A N 1
ATOM 772 C CA . SER A 1 102 ? 13.052 -6.181 1.453 1.00 93.19 102 SER A CA 1
ATOM 773 C C . SER A 1 102 ? 14.154 -5.160 1.178 1.00 93.19 102 SER A C 1
ATOM 775 O O . SER A 1 102 ? 14.872 -4.784 2.096 1.00 93.19 102 SER A O 1
ATOM 777 N N . ALA A 1 103 ? 14.228 -4.634 -0.050 1.00 95.81 103 ALA A N 1
ATOM 778 C CA . ALA A 1 103 ? 15.227 -3.635 -0.429 1.00 95.81 103 ALA A CA 1
ATOM 779 C C . ALA A 1 103 ? 15.151 -2.366 0.435 1.00 95.81 103 ALA A C 1
ATOM 781 O O . ALA A 1 103 ? 16.176 -1.841 0.863 1.00 95.81 103 ALA A O 1
ATOM 782 N N . GLY A 1 104 ? 13.941 -1.912 0.770 1.00 96.12 104 GLY A N 1
ATOM 783 C CA . GLY A 1 104 ? 13.720 -0.747 1.624 1.00 96.12 104 GLY A CA 1
ATOM 784 C C . GLY A 1 104 ? 14.249 -0.885 3.056 1.00 96.12 104 GLY A C 1
ATOM 785 O O . GLY A 1 104 ? 14.376 0.128 3.738 1.00 96.12 104 GLY A O 1
ATOM 786 N N . ALA A 1 105 ? 14.588 -2.096 3.516 1.00 93.88 105 ALA A N 1
ATOM 787 C CA . ALA A 1 105 ? 15.192 -2.299 4.833 1.00 93.88 105 ALA A CA 1
ATOM 788 C C . ALA A 1 105 ? 16.657 -1.829 4.907 1.00 93.88 105 ALA A C 1
ATOM 790 O O . ALA A 1 105 ? 17.134 -1.511 5.994 1.00 93.88 105 ALA A O 1
ATOM 791 N N . TRP A 1 106 ? 17.365 -1.777 3.775 1.00 95.94 106 TRP A N 1
ATOM 792 C CA . TRP A 1 106 ? 18.769 -1.351 3.701 1.00 95.94 106 TRP A CA 1
ATOM 793 C C . TRP A 1 106 ? 19.019 -0.200 2.722 1.00 95.94 106 TRP A C 1
ATOM 795 O O . TRP A 1 106 ? 20.077 0.416 2.787 1.00 95.94 106 TRP A O 1
ATOM 805 N N . GLU A 1 107 ? 18.060 0.121 1.851 1.00 97.69 107 GLU A N 1
ATOM 806 C CA . GLU A 1 107 ? 18.123 1.254 0.927 1.00 97.69 107 GLU A CA 1
ATOM 807 C C . GLU A 1 107 ? 17.192 2.393 1.393 1.00 97.69 107 GLU A C 1
ATOM 809 O O . GLU A 1 107 ? 15.971 2.312 1.196 1.00 97.69 107 GLU A O 1
ATOM 814 N N . PRO A 1 108 ? 17.727 3.477 1.997 1.00 96.69 108 PRO A N 1
ATOM 815 C CA . PRO A 1 108 ? 16.921 4.533 2.610 1.00 96.69 108 PRO A CA 1
ATOM 816 C C . PRO A 1 108 ? 15.921 5.194 1.661 1.00 96.69 108 PRO A C 1
ATOM 818 O O . PRO A 1 108 ? 14.822 5.563 2.085 1.00 96.69 108 PRO A O 1
ATOM 821 N N . ARG A 1 109 ? 16.266 5.345 0.373 1.00 96.12 109 ARG A N 1
ATOM 822 C CA . ARG A 1 109 ? 15.373 5.995 -0.596 1.00 96.12 109 ARG A CA 1
ATOM 823 C C . ARG A 1 109 ? 14.131 5.143 -0.868 1.00 96.12 109 ARG A C 1
ATOM 825 O O . ARG A 1 109 ? 13.026 5.684 -0.920 1.00 96.12 109 ARG A O 1
ATOM 832 N N . LEU A 1 110 ? 14.295 3.822 -0.967 1.00 97.56 110 LEU A N 1
ATOM 833 C CA . LEU A 1 110 ? 13.179 2.881 -1.099 1.00 97.56 110 LEU A CA 1
ATOM 834 C C . LEU A 1 110 ? 12.396 2.749 0.206 1.00 97.56 110 LEU A C 1
ATOM 836 O O . LEU A 1 110 ? 11.169 2.742 0.169 1.00 97.56 110 LEU A O 1
ATOM 840 N N . GLY A 1 111 ? 13.076 2.719 1.356 1.00 97.62 111 GLY A N 1
ATOM 841 C CA . GLY A 1 111 ? 12.416 2.712 2.664 1.00 97.62 111 GLY A CA 1
ATOM 842 C C . GLY A 1 111 ? 11.494 3.922 2.850 1.00 97.62 111 GLY A C 1
ATOM 843 O O . GLY A 1 111 ? 10.348 3.778 3.276 1.00 97.62 111 GLY A O 1
ATOM 844 N N . CYS A 1 112 ? 11.945 5.110 2.439 1.00 97.75 112 CYS A N 1
ATOM 845 C CA . CYS A 1 112 ? 11.120 6.317 2.431 1.00 97.75 112 CYS A CA 1
ATOM 846 C C . CYS A 1 112 ? 9.924 6.188 1.471 1.00 97.75 112 CYS A C 1
ATOM 848 O O . CYS A 1 112 ? 8.791 6.493 1.845 1.00 97.75 112 CYS A O 1
ATOM 850 N N . ALA A 1 113 ? 10.142 5.682 0.255 1.00 97.56 113 ALA A N 1
ATOM 851 C CA . ALA A 1 113 ? 9.067 5.478 -0.713 1.00 97.56 113 ALA A CA 1
ATOM 852 C C . ALA A 1 113 ? 7.985 4.508 -0.192 1.00 97.56 113 ALA A C 1
ATOM 854 O O . ALA A 1 113 ? 6.797 4.819 -0.271 1.00 97.56 113 ALA A O 1
ATOM 855 N N . VAL A 1 114 ? 8.382 3.389 0.426 1.00 97.44 114 VAL A N 1
ATOM 856 C CA . VAL A 1 114 ? 7.469 2.435 1.087 1.00 97.44 114 VAL A CA 1
ATOM 857 C C . VAL A 1 114 ? 6.698 3.107 2.220 1.00 97.44 114 VAL A C 1
ATOM 859 O O . VAL A 1 114 ? 5.474 2.980 2.290 1.00 97.44 114 VAL A O 1
ATOM 862 N N . LEU A 1 115 ? 7.381 3.879 3.070 1.00 97.00 115 LEU A N 1
ATOM 863 C CA . LEU A 1 115 ? 6.741 4.613 4.161 1.00 97.00 115 LEU A CA 1
ATOM 864 C C . LEU A 1 115 ? 5.619 5.526 3.637 1.00 97.00 115 LEU A C 1
ATOM 866 O O . LEU A 1 115 ? 4.539 5.595 4.223 1.00 97.00 115 LEU A O 1
ATOM 870 N N . HIS A 1 116 ? 5.853 6.222 2.525 1.00 97.31 116 HIS A N 1
ATOM 871 C CA . HIS A 1 116 ? 4.869 7.116 1.914 1.00 97.31 116 HIS A CA 1
ATOM 872 C C . HIS A 1 116 ? 3.739 6.390 1.175 1.00 97.31 116 HIS A C 1
ATOM 874 O O . HIS A 1 116 ? 2.604 6.869 1.200 1.00 97.31 116 HIS A O 1
ATOM 880 N N . ALA A 1 117 ? 4.034 5.263 0.530 1.00 97.31 117 ALA A N 1
ATOM 881 C CA . ALA A 1 117 ? 3.070 4.510 -0.265 1.00 97.31 117 ALA A CA 1
ATOM 882 C C . ALA A 1 117 ? 2.162 3.594 0.576 1.00 97.31 117 ALA A C 1
ATOM 884 O O . ALA A 1 117 ? 1.024 3.327 0.183 1.00 97.31 117 ALA A O 1
ATOM 885 N N . PHE A 1 118 ? 2.651 3.127 1.730 1.00 96.44 118 PHE A N 1
ATOM 886 C CA . PHE A 1 118 ? 2.020 2.071 2.526 1.00 96.44 118 PHE A CA 1
ATOM 887 C C . PHE A 1 118 ? 1.814 2.452 3.999 1.00 96.44 118 PHE A C 1
ATOM 889 O O . PHE A 1 118 ? 0.673 2.504 4.459 1.00 96.44 118 PHE A O 1
ATOM 896 N N . ASP A 1 119 ? 2.884 2.777 4.736 1.00 95.62 119 ASP A N 1
ATOM 897 C CA . ASP A 1 119 ? 2.800 2.966 6.196 1.00 95.62 119 ASP A CA 1
ATOM 898 C C . ASP A 1 119 ? 2.000 4.218 6.591 1.00 95.62 119 ASP A C 1
ATOM 900 O O . ASP A 1 119 ? 1.129 4.173 7.468 1.00 95.62 119 ASP A O 1
ATOM 904 N N . ARG A 1 120 ? 2.280 5.355 5.940 1.00 95.94 120 ARG A N 1
ATOM 905 C CA . ARG A 1 120 ? 1.567 6.614 6.192 1.00 95.94 120 ARG A CA 1
ATOM 906 C C . ARG A 1 120 ? 0.087 6.516 5.811 1.00 95.94 120 ARG A C 1
ATOM 908 O O . ARG A 1 120 ? -0.720 6.888 6.660 1.00 95.94 120 ARG A O 1
ATOM 915 N N . PRO A 1 121 ? -0.298 6.006 4.623 1.00 96.06 121 PRO A N 1
ATOM 916 C CA . PRO A 1 121 ? -1.708 5.859 4.272 1.00 96.06 121 PRO A CA 1
ATOM 917 C C . PRO A 1 121 ? -2.493 4.974 5.243 1.00 96.06 121 PRO A C 1
ATOM 919 O O . PRO A 1 121 ? -3.603 5.341 5.617 1.00 96.06 121 PRO A O 1
ATOM 922 N N . LEU A 1 122 ? -1.911 3.866 5.722 1.00 95.81 122 LEU A N 1
ATOM 923 C CA . LEU A 1 122 ? -2.557 3.033 6.743 1.00 95.81 122 LEU A CA 1
ATOM 924 C C . LEU A 1 122 ? -2.781 3.816 8.042 1.00 95.81 122 LEU A C 1
ATOM 926 O O . LEU A 1 122 ? -3.893 3.853 8.565 1.00 95.81 122 LEU A O 1
ATOM 930 N N . THR A 1 123 ? -1.731 4.488 8.522 1.00 95.19 123 THR A N 1
ATOM 931 C CA . THR A 1 123 ? -1.786 5.286 9.756 1.00 95.19 123 THR A CA 1
ATOM 932 C C . THR A 1 123 ? -2.832 6.394 9.664 1.00 95.19 123 THR A C 1
ATOM 934 O O . THR A 1 123 ? -3.585 6.626 10.609 1.00 95.19 123 THR A O 1
ATOM 937 N N . GLN A 1 124 ? -2.903 7.063 8.513 1.00 94.25 124 GLN A N 1
ATOM 938 C CA . GLN A 1 124 ? -3.885 8.106 8.236 1.00 94.25 124 GLN A CA 1
ATOM 939 C C . GLN A 1 124 ? -5.307 7.546 8.193 1.00 94.25 124 GLN A C 1
ATOM 941 O O . GLN A 1 124 ? -6.193 8.140 8.800 1.00 94.25 124 GLN A O 1
ATOM 946 N N . ALA A 1 125 ? -5.521 6.401 7.541 1.00 94.88 125 ALA A N 1
ATOM 947 C CA . ALA A 1 125 ? -6.834 5.772 7.468 1.00 94.88 125 ALA A CA 1
ATOM 948 C C . ALA A 1 125 ? -7.360 5.375 8.849 1.00 94.88 125 ALA A C 1
ATOM 950 O O . ALA A 1 125 ? -8.456 5.773 9.233 1.00 94.88 125 ALA A O 1
ATOM 951 N N . VAL A 1 126 ? -6.550 4.674 9.642 1.00 94.62 126 VAL A N 1
ATOM 952 C CA . VAL A 1 126 ? -6.930 4.269 11.003 1.00 94.62 126 VAL A CA 1
ATOM 953 C C . VAL A 1 126 ? -7.126 5.485 11.911 1.00 94.62 126 VAL A C 1
ATOM 955 O O . VAL A 1 126 ? -8.072 5.531 12.697 1.00 94.62 126 VAL A O 1
ATOM 958 N N . GLY A 1 127 ? -6.248 6.486 11.800 1.00 92.94 127 GLY A N 1
ATOM 959 C CA . GLY A 1 127 ? -6.351 7.726 12.563 1.00 92.94 127 GLY A CA 1
ATOM 960 C C . GLY A 1 127 ? -7.631 8.502 12.258 1.00 92.94 127 GLY A C 1
ATOM 961 O O . GLY A 1 127 ? -8.289 8.960 13.188 1.00 92.94 127 GLY A O 1
ATOM 962 N N . ALA A 1 128 ? -8.015 8.602 10.982 1.00 92.50 128 ALA A N 1
ATOM 963 C CA . ALA A 1 128 ? -9.244 9.272 10.562 1.00 92.50 128 ALA A CA 1
ATOM 964 C C . ALA A 1 128 ? -10.492 8.587 11.139 1.00 92.50 128 ALA A C 1
ATOM 966 O O . ALA A 1 128 ? -11.351 9.264 11.700 1.00 92.50 128 ALA A O 1
ATOM 967 N N . LEU A 1 129 ? -10.549 7.252 11.092 1.00 92.94 129 LEU A N 1
ATOM 968 C CA . LEU A 1 129 ? -11.675 6.482 11.633 1.00 92.94 129 LEU A CA 1
ATOM 969 C C . LEU A 1 129 ? -11.847 6.631 13.147 1.00 92.94 129 LEU A C 1
ATOM 971 O O . LEU A 1 129 ? -12.963 6.623 13.662 1.00 92.94 129 LEU A O 1
ATOM 975 N N . LEU A 1 130 ? -10.741 6.773 13.879 1.00 92.06 130 LEU A N 1
ATOM 976 C CA . LEU A 1 130 ? -10.752 6.824 15.342 1.00 92.06 130 LEU A CA 1
ATOM 977 C C . LEU A 1 130 ? -10.694 8.242 15.912 1.00 92.06 130 LEU A C 1
ATOM 979 O O . LEU A 1 130 ? -10.808 8.396 17.127 1.00 92.06 130 LEU A O 1
ATOM 983 N N . ALA A 1 131 ? -10.562 9.273 15.072 1.00 90.75 131 ALA A N 1
ATOM 984 C CA . ALA A 1 131 ? -10.386 10.657 15.508 1.00 90.75 131 ALA A CA 1
ATOM 985 C C . ALA A 1 131 ? -11.494 11.115 16.471 1.00 90.75 131 ALA A C 1
ATOM 987 O O . ALA A 1 131 ? -11.195 11.620 17.553 1.00 90.75 131 ALA A O 1
ATOM 988 N N . GLY A 1 132 ? -12.763 10.866 16.125 1.00 88.12 132 GLY A N 1
ATOM 989 C CA . GLY A 1 132 ? -13.903 11.205 16.984 1.00 88.12 132 GLY A CA 1
ATOM 990 C C . GLY A 1 132 ? -13.917 10.411 18.294 1.00 88.12 132 GLY A C 1
ATOM 991 O O . GLY A 1 132 ? -14.072 10.979 19.368 1.00 88.12 132 GLY A O 1
ATOM 992 N N . ALA A 1 133 ? -13.662 9.100 18.236 1.00 88.75 133 ALA A N 1
ATOM 993 C CA . ALA A 1 133 ? -13.639 8.249 19.429 1.00 88.75 133 ALA A CA 1
ATOM 994 C C . ALA A 1 133 ? -12.504 8.604 20.404 1.00 88.75 133 ALA A C 1
ATOM 996 O O . ALA A 1 133 ? -12.662 8.457 21.617 1.00 88.75 133 ALA A O 1
ATOM 997 N N . VAL A 1 134 ? -11.373 9.086 19.887 1.00 91.56 134 VAL A N 1
ATOM 998 C CA . VAL A 1 134 ? -10.272 9.619 20.696 1.00 91.56 134 VAL A CA 1
ATOM 999 C C . VAL A 1 134 ? -10.639 10.976 21.293 1.00 91.56 134 VAL A C 1
ATOM 1001 O O . VAL A 1 134 ? -10.418 11.180 22.485 1.00 91.56 134 VAL A O 1
ATOM 1004 N N . ALA A 1 135 ? -11.218 11.884 20.501 1.00 90.12 135 ALA A N 1
ATOM 1005 C CA . ALA A 1 135 ? -11.633 13.208 20.967 1.00 90.12 135 ALA A CA 1
ATOM 1006 C C . ALA A 1 135 ? -12.672 13.126 22.101 1.00 90.12 135 ALA A C 1
ATOM 1008 O O . ALA A 1 135 ? -12.577 13.867 23.076 1.00 90.12 135 ALA A O 1
ATOM 1009 N N . ASP A 1 136 ? -13.590 12.161 22.021 1.00 88.81 136 ASP A N 1
ATOM 1010 C CA . ASP A 1 136 ? -14.602 11.893 23.049 1.00 88.81 136 ASP A CA 1
ATOM 1011 C C . ASP A 1 136 ? -14.052 11.132 24.275 1.00 88.81 136 ASP A C 1
ATOM 1013 O O . ASP A 1 136 ? -14.800 10.807 25.197 1.00 88.81 136 ASP A O 1
ATOM 1017 N N . GLY A 1 137 ? -12.768 10.756 24.277 1.00 88.25 137 GLY A N 1
ATOM 1018 C CA . GLY A 1 137 ? -12.149 9.960 25.342 1.00 88.25 137 GLY A CA 1
ATOM 1019 C C . GLY A 1 137 ? -12.619 8.500 25.414 1.00 88.25 137 GLY A C 1
ATOM 1020 O O . GLY A 1 137 ? -12.312 7.804 26.383 1.00 88.25 137 GLY A O 1
ATOM 1021 N N . ARG A 1 138 ? -13.345 8.010 24.400 1.00 87.50 138 ARG A N 1
ATOM 1022 C CA . ARG A 1 138 ? -13.850 6.626 24.322 1.00 87.50 138 ARG A CA 1
ATOM 1023 C C . ARG A 1 138 ? -12.749 5.621 23.984 1.00 87.50 138 ARG A C 1
ATOM 1025 O O . ARG A 1 138 ? -12.827 4.473 24.412 1.00 87.50 138 ARG A O 1
ATOM 1032 N N . VAL A 1 139 ? -11.722 6.050 23.247 1.00 90.62 139 VAL A N 1
ATOM 1033 C CA . VAL A 1 139 ? -10.558 5.233 22.870 1.00 90.62 139 VAL A CA 1
ATOM 1034 C C . VAL A 1 139 ? -9.269 5.959 23.251 1.00 90.62 139 VAL A C 1
ATOM 1036 O O . 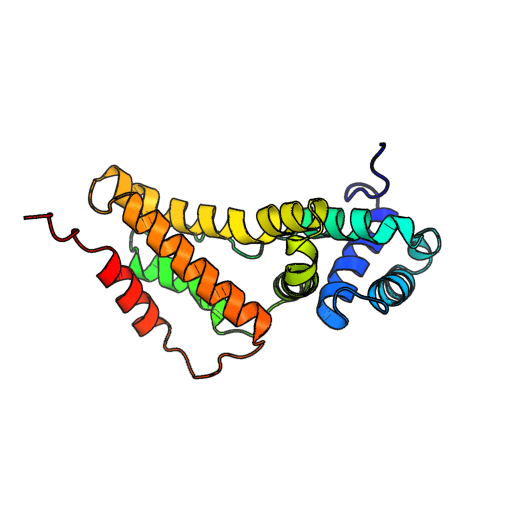VAL A 1 139 ? -9.056 7.113 22.892 1.00 90.62 139 VAL A O 1
ATOM 1039 N N . ALA A 1 140 ? -8.369 5.275 23.958 1.00 91.50 140 ALA A N 1
ATOM 1040 C CA . ALA A 1 140 ? -7.056 5.828 24.287 1.00 91.50 140 ALA A CA 1
ATOM 1041 C C . ALA A 1 140 ? -6.131 5.854 23.055 1.00 91.50 140 ALA A C 1
ATOM 1043 O O . ALA A 1 140 ? -6.066 4.881 22.306 1.00 91.50 140 ALA A O 1
ATOM 1044 N N . VAL A 1 141 ? -5.323 6.909 22.898 1.00 91.44 141 VAL A N 1
ATOM 1045 C CA . VAL A 1 141 ? -4.355 7.052 21.784 1.00 91.44 141 VAL A CA 1
ATOM 1046 C C . VAL A 1 141 ? -3.409 5.848 21.671 1.00 91.44 141 VAL A C 1
ATOM 1048 O O . VAL A 1 141 ? -3.114 5.376 20.576 1.00 91.44 141 VAL A O 1
ATOM 1051 N N . THR A 1 142 ? -2.980 5.279 22.799 1.00 93.25 142 THR A N 1
ATOM 1052 C CA . THR A 1 142 ? -2.124 4.082 22.811 1.00 93.25 142 THR A CA 1
ATOM 1053 C C . THR A 1 142 ? -2.788 2.869 22.157 1.00 93.25 142 THR A C 1
ATOM 1055 O O . THR A 1 142 ? -2.101 2.084 21.510 1.00 93.25 142 THR A O 1
ATOM 1058 N N . ARG A 1 143 ? -4.120 2.740 22.244 1.00 92.56 143 ARG A N 1
ATOM 1059 C CA . ARG A 1 143 ? -4.883 1.679 21.567 1.00 92.56 143 ARG A CA 1
ATOM 1060 C C . ARG A 1 143 ? -4.898 1.875 20.055 1.00 92.56 143 ARG A C 1
ATOM 1062 O O . ARG A 1 143 ? -4.784 0.896 19.325 1.00 92.56 143 ARG A O 1
ATOM 1069 N N . VAL A 1 144 ? -4.945 3.124 19.589 1.00 93.12 144 VAL A N 1
ATOM 1070 C CA . VAL A 1 144 ? -4.816 3.461 18.161 1.00 93.12 144 VAL A CA 1
ATOM 1071 C C . VAL A 1 144 ? -3.434 3.066 17.635 1.00 93.12 144 VAL A C 1
ATOM 1073 O O . VAL A 1 144 ? -3.325 2.507 16.545 1.00 93.12 144 VAL A O 1
ATOM 1076 N N . HIS A 1 145 ? -2.371 3.300 18.411 1.00 93.31 145 HIS A N 1
ATOM 1077 C CA . HIS A 1 145 ? -1.020 2.861 18.041 1.00 93.31 145 HIS A CA 1
ATOM 1078 C C . HIS A 1 145 ? -0.912 1.333 17.969 1.00 93.31 145 HIS A C 1
ATOM 1080 O O . HIS A 1 145 ? -0.355 0.805 17.007 1.00 93.31 145 HIS A O 1
ATOM 1086 N N . THR A 1 146 ? -1.478 0.614 18.945 1.00 94.81 146 THR A N 1
ATOM 1087 C CA . THR A 1 146 ? -1.524 -0.856 18.922 1.00 94.81 146 THR A CA 1
ATOM 1088 C C . THR A 1 146 ? -2.293 -1.374 17.711 1.00 94.81 146 THR A C 1
ATOM 1090 O O . THR A 1 146 ? -1.798 -2.263 17.023 1.00 94.81 146 THR A O 1
ATOM 1093 N N . LEU A 1 147 ? -3.461 -0.800 17.408 1.00 95.06 147 LEU A N 1
ATOM 1094 C CA . LEU A 1 147 ? -4.248 -1.184 16.238 1.00 95.06 147 LEU A CA 1
ATOM 1095 C C . LEU A 1 147 ? -3.463 -0.967 14.939 1.00 95.06 147 LEU A C 1
ATOM 1097 O O . LEU A 1 147 ? -3.399 -1.870 14.112 1.00 95.06 147 LEU A O 1
ATOM 1101 N N . ASN A 1 148 ? -2.811 0.188 14.785 1.00 95.62 148 ASN A N 1
ATOM 1102 C CA . ASN A 1 148 ? -1.951 0.457 13.632 1.00 95.62 148 ASN A CA 1
ATOM 1103 C C . ASN A 1 148 ? -0.828 -0.574 13.493 1.00 95.62 148 ASN A C 1
ATOM 1105 O O . ASN A 1 148 ? -0.576 -1.061 12.394 1.00 95.62 148 ASN A O 1
ATOM 1109 N N . TRP A 1 149 ? -0.173 -0.937 14.597 1.00 95.81 149 TRP A N 1
ATOM 1110 C CA . TRP A 1 149 ? 0.881 -1.949 14.584 1.00 95.81 149 TRP A CA 1
ATOM 1111 C C . TRP A 1 149 ? 0.358 -3.329 14.155 1.00 95.81 149 TRP A C 1
ATOM 1113 O O . TRP A 1 149 ? 0.974 -3.976 13.306 1.00 95.81 149 TRP A O 1
ATOM 1123 N N . LEU A 1 150 ? -0.801 -3.748 14.678 1.00 95.88 150 LEU A N 1
ATOM 1124 C CA . LEU A 1 150 ? -1.451 -5.009 14.307 1.00 95.88 150 LEU A CA 1
ATOM 1125 C C . LEU A 1 150 ? -1.844 -5.029 12.827 1.00 95.88 150 LEU A C 1
ATOM 1127 O O . LEU A 1 150 ? -1.454 -5.940 12.097 1.00 95.88 150 LEU A O 1
ATOM 1131 N N . LEU A 1 151 ? -2.566 -4.003 12.367 1.00 95.25 151 LEU A N 1
ATOM 1132 C CA . LEU A 1 151 ? -3.017 -3.903 10.979 1.00 95.25 151 LEU A CA 1
ATOM 1133 C C . LEU A 1 151 ? -1.840 -3.839 10.005 1.00 95.25 151 LEU A C 1
ATOM 1135 O O . LEU A 1 151 ? -1.872 -4.487 8.962 1.00 95.25 151 LEU A O 1
ATOM 1139 N N . ARG A 1 152 ? -0.764 -3.133 10.367 1.00 95.19 152 ARG A N 1
ATOM 1140 C CA . ARG A 1 152 ? 0.470 -3.111 9.578 1.00 95.19 152 ARG A CA 1
ATOM 1141 C C . ARG A 1 152 ? 1.069 -4.509 9.444 1.00 95.19 152 ARG A C 1
ATOM 1143 O O . ARG A 1 152 ? 1.484 -4.888 8.352 1.00 95.19 152 ARG A O 1
ATOM 1150 N N . GLY A 1 153 ? 1.122 -5.271 10.536 1.00 93.19 153 GLY A N 1
ATOM 1151 C CA . GLY A 1 153 ? 1.615 -6.649 10.531 1.00 93.19 153 GLY A CA 1
ATOM 1152 C C . GLY A 1 153 ? 0.805 -7.553 9.600 1.00 93.19 153 GLY A C 1
ATOM 1153 O O . GLY A 1 153 ? 1.386 -8.227 8.752 1.00 93.19 153 GLY A O 1
ATOM 1154 N N . LEU A 1 154 ? -0.525 -7.503 9.709 1.00 91.12 154 LEU A N 1
ATOM 1155 C CA . LEU A 1 154 ? -1.441 -8.278 8.866 1.00 91.12 154 LEU A CA 1
ATOM 1156 C C . LEU A 1 154 ? -1.322 -7.902 7.383 1.00 91.12 154 LEU A C 1
ATOM 1158 O O . LEU A 1 154 ? -1.227 -8.777 6.524 1.00 91.12 154 LEU A O 1
ATOM 1162 N N . ALA A 1 155 ? -1.261 -6.606 7.076 1.00 92.00 155 ALA A N 1
ATOM 1163 C CA . ALA A 1 155 ? -1.098 -6.133 5.709 1.00 92.00 155 ALA A CA 1
ATOM 1164 C C . ALA A 1 155 ? 0.245 -6.575 5.098 1.00 92.00 155 ALA A C 1
ATOM 1166 O O . ALA A 1 155 ? 0.288 -6.999 3.946 1.00 92.00 155 ALA A O 1
ATOM 1167 N N . LEU A 1 156 ? 1.340 -6.536 5.865 1.00 91.69 156 LEU A N 1
ATOM 1168 C CA . LEU A 1 156 ? 2.643 -7.023 5.400 1.00 91.69 156 LEU A CA 1
ATOM 1169 C C . LEU A 1 156 ? 2.667 -8.539 5.177 1.00 91.69 156 LEU A C 1
ATOM 1171 O O . LEU A 1 156 ? 3.299 -8.994 4.224 1.00 91.69 156 LEU A O 1
ATOM 1175 N N . ASP A 1 157 ? 2.010 -9.321 6.037 1.00 88.50 157 ASP A N 1
ATOM 1176 C CA . ASP A 1 157 ? 1.878 -10.769 5.840 1.00 88.50 157 ASP A CA 1
ATOM 1177 C C . ASP A 1 157 ? 1.120 -11.075 4.542 1.00 88.50 157 ASP A C 1
ATOM 1179 O O . ASP A 1 157 ? 1.610 -11.822 3.693 1.00 88.50 157 ASP A O 1
ATOM 1183 N N . ARG A 1 158 ? -0.003 -10.383 4.320 1.00 87.56 158 ARG A N 1
ATOM 1184 C CA . ARG A 1 158 ? -0.791 -10.473 3.086 1.00 87.56 158 ARG A CA 1
ATOM 1185 C C . ARG A 1 158 ? 0.037 -10.152 1.837 1.00 87.56 158 ARG A C 1
ATOM 1187 O O . ARG A 1 158 ? -0.003 -10.922 0.877 1.00 87.56 158 ARG A O 1
ATOM 1194 N N . LEU A 1 159 ? 0.792 -9.050 1.844 1.00 88.69 159 LEU A N 1
ATOM 1195 C CA . LEU A 1 159 ? 1.627 -8.646 0.702 1.00 88.69 159 LEU A CA 1
ATOM 1196 C C . LEU A 1 159 ? 2.716 -9.675 0.367 1.00 88.69 159 LEU A C 1
ATOM 1198 O O . LEU A 1 159 ? 3.081 -9.817 -0.797 1.00 88.69 159 LEU A O 1
ATOM 1202 N N . ARG A 1 160 ? 3.224 -10.409 1.364 1.00 82.38 160 ARG A N 1
ATOM 1203 C CA . ARG A 1 160 ? 4.236 -11.462 1.167 1.00 82.38 160 ARG A CA 1
ATOM 1204 C C . ARG A 1 160 ? 3.636 -12.806 0.761 1.00 82.38 160 ARG A C 1
ATOM 1206 O O . ARG A 1 160 ? 4.266 -13.547 0.015 1.00 82.38 160 ARG A O 1
ATOM 1213 N N . GLY A 1 161 ? 2.463 -13.143 1.294 1.00 73.25 161 GLY A N 1
ATOM 1214 C CA . GLY A 1 161 ? 1.827 -14.448 1.113 1.00 73.25 161 GLY A CA 1
ATOM 1215 C C . GLY A 1 161 ? 1.044 -14.595 -0.191 1.00 73.25 161 GLY A C 1
ATOM 1216 O O . GLY A 1 161 ? 0.852 -15.719 -0.650 1.00 73.25 161 GLY A O 1
ATOM 1217 N N . GLY A 1 162 ? 0.586 -13.491 -0.796 1.00 65.81 162 GLY A N 1
ATOM 1218 C CA . GLY A 1 162 ? -0.209 -13.466 -2.034 1.00 65.81 162 GLY A CA 1
ATOM 1219 C C . GLY A 1 162 ? -1.641 -14.007 -1.880 1.00 65.81 162 GLY A C 1
ATOM 1220 O O . GLY A 1 162 ? -2.584 -13.408 -2.399 1.00 65.81 162 GLY A O 1
ATOM 1221 N N . GLN A 1 163 ? -1.820 -15.103 -1.139 1.00 61.56 163 GLN A N 1
ATOM 1222 C CA . GLN A 1 163 ? -3.097 -15.614 -0.648 1.00 61.56 163 GLN A CA 1
ATOM 1223 C C . GLN A 1 163 ? -3.046 -15.796 0.877 1.00 61.56 163 GLN A C 1
ATOM 1225 O O . GLN A 1 163 ? -2.007 -16.201 1.408 1.00 61.56 163 GLN A O 1
ATOM 1230 N N . PRO A 1 164 ? -4.154 -15.532 1.592 1.00 63.34 164 PRO A N 1
ATOM 1231 C CA . PRO A 1 164 ? -4.280 -15.912 2.993 1.00 63.34 164 PRO A CA 1
ATOM 1232 C C . PRO A 1 164 ? -3.999 -17.409 3.170 1.00 63.34 164 PRO A C 1
ATOM 1234 O O . PRO A 1 164 ? -4.521 -18.234 2.421 1.00 63.34 164 PRO A O 1
ATOM 1237 N N . ARG A 1 165 ? -3.192 -17.776 4.174 1.00 64.69 165 ARG A N 1
ATOM 1238 C CA . ARG A 1 165 ? -2.901 -19.192 4.486 1.00 64.69 165 ARG A CA 1
ATOM 1239 C C . ARG A 1 165 ? -4.141 -19.961 4.954 1.00 64.69 165 ARG A C 1
ATOM 1241 O O . ARG A 1 165 ? -4.163 -21.186 4.894 1.00 64.69 165 ARG A O 1
ATOM 1248 N N . CYS A 1 166 ? -5.152 -19.238 5.421 1.00 70.50 166 CYS A N 1
ATOM 1249 C CA . CYS A 1 166 ? -6.459 -19.737 5.813 1.00 70.50 166 CYS A CA 1
ATOM 1250 C C . CYS A 1 166 ? -7.546 -18.737 5.385 1.00 70.50 166 CYS A C 1
ATOM 1252 O O . CYS A 1 166 ? -7.254 -17.545 5.247 1.00 70.50 166 CYS A O 1
ATOM 1254 N N . PRO A 1 167 ? -8.797 -19.187 5.187 1.00 75.25 167 PRO A N 1
ATOM 1255 C CA . PRO A 1 167 ? -9.928 -18.279 5.050 1.00 75.25 167 PRO A CA 1
ATOM 1256 C C . PRO A 1 167 ? -10.008 -17.366 6.278 1.00 75.25 167 PRO A C 1
ATOM 1258 O O . PRO A 1 167 ? -9.965 -17.850 7.408 1.00 75.25 167 PRO A O 1
ATOM 1261 N N . VAL A 1 168 ? -10.106 -16.058 6.050 1.00 82.31 168 VAL A N 1
ATOM 1262 C CA . VAL A 1 168 ? -10.301 -15.063 7.109 1.00 82.31 168 VAL A CA 1
ATOM 1263 C C . VAL A 1 168 ? -11.743 -14.587 7.032 1.00 82.31 168 VAL A C 1
ATOM 1265 O O . VAL A 1 168 ? -12.154 -14.053 6.001 1.00 82.31 168 VAL A O 1
ATOM 1268 N N . ASP A 1 169 ? -12.496 -14.771 8.114 1.00 89.88 169 ASP A N 1
ATOM 1269 C CA . ASP A 1 169 ? -13.771 -14.086 8.286 1.00 89.88 169 ASP A CA 1
ATOM 1270 C C . ASP A 1 169 ? -13.488 -12.633 8.690 1.00 89.88 169 ASP A C 1
ATOM 1272 O O . ASP A 1 169 ? -12.902 -12.348 9.738 1.00 89.88 169 ASP A O 1
ATOM 1276 N N . LEU A 1 170 ? -13.843 -11.706 7.800 1.00 90.69 170 LEU A N 1
ATOM 1277 C CA . LEU A 1 170 ? -13.585 -10.286 7.994 1.00 90.69 170 LEU A CA 1
ATOM 1278 C C . LEU A 1 170 ? -14.418 -9.700 9.134 1.00 90.69 170 LEU A C 1
ATOM 1280 O O . LEU A 1 170 ? -13.923 -8.840 9.858 1.00 90.69 170 LEU A O 1
ATOM 1284 N N . GLU A 1 171 ? -15.660 -10.152 9.290 1.00 92.38 171 GLU A N 1
ATOM 1285 C CA . GLU A 1 171 ? -16.554 -9.656 10.334 1.00 92.38 171 GLU A CA 1
ATOM 1286 C C . GLU A 1 171 ? -16.036 -10.076 11.707 1.00 92.38 171 GLU A C 1
ATOM 1288 O O . GLU A 1 171 ? -15.932 -9.249 12.614 1.00 92.38 171 GLU A O 1
ATOM 1293 N N . GLU A 1 172 ? -15.612 -11.336 11.831 1.00 93.69 172 GLU A N 1
ATOM 1294 C CA . GLU A 1 172 ? -15.003 -11.840 13.059 1.00 93.69 172 GLU A CA 1
ATOM 1295 C C . GLU A 1 172 ? -13.683 -11.116 13.370 1.00 93.69 172 GLU A C 1
ATOM 1297 O O . GLU A 1 172 ? -13.435 -10.746 14.520 1.00 93.69 172 GLU A O 1
ATOM 1302 N N . LEU A 1 173 ? -12.842 -10.852 12.363 1.00 93.12 173 LEU A N 1
ATOM 1303 C CA . LEU A 1 173 ? -11.618 -10.069 12.550 1.00 93.12 173 LEU A CA 1
ATOM 1304 C C . LEU A 1 173 ? -11.925 -8.653 13.056 1.00 93.12 173 LEU A C 1
ATOM 1306 O O . LEU A 1 173 ? -11.294 -8.196 14.011 1.00 93.12 173 LEU A O 1
ATOM 1310 N N . VAL A 1 174 ? -12.881 -7.955 12.438 1.00 95.12 174 VAL A N 1
ATOM 1311 C CA . VAL A 1 174 ? -13.284 -6.602 12.855 1.00 95.12 174 VAL A CA 1
ATOM 1312 C C . VAL A 1 174 ? -13.778 -6.611 14.301 1.00 95.12 174 VAL A C 1
ATOM 1314 O O . VAL A 1 174 ? -13.383 -5.742 15.083 1.00 95.12 174 VAL A O 1
ATOM 1317 N N . ASP A 1 175 ? -14.553 -7.621 14.689 1.00 95.06 175 ASP A N 1
ATOM 1318 C CA . ASP A 1 175 ? -15.028 -7.776 16.063 1.00 95.06 175 ASP A CA 1
ATOM 1319 C C . ASP A 1 175 ? -13.901 -7.960 17.072 1.00 95.06 175 ASP A C 1
ATOM 1321 O O . ASP A 1 175 ? -13.884 -7.297 18.114 1.00 95.06 175 ASP A O 1
ATOM 1325 N N . HIS A 1 176 ? -12.905 -8.780 16.740 1.00 94.06 176 HIS A N 1
ATOM 1326 C CA . HIS A 1 176 ? -11.716 -8.941 17.574 1.00 94.06 176 HIS A CA 1
ATOM 1327 C C . HIS A 1 176 ? -10.943 -7.626 17.736 1.00 94.06 176 HIS A C 1
ATOM 1329 O O . HIS A 1 176 ? -10.492 -7.297 18.839 1.00 94.06 176 HIS A O 1
ATOM 1335 N N . LEU A 1 177 ? -10.801 -6.849 16.658 1.00 94.38 177 LEU A N 1
ATOM 1336 C CA . LEU A 1 177 ? -10.104 -5.564 16.695 1.00 94.38 177 LEU A CA 1
ATOM 1337 C C . LEU A 1 177 ? -10.858 -4.541 17.554 1.00 94.38 177 LEU A C 1
ATOM 1339 O O . LEU A 1 177 ? -10.239 -3.883 18.393 1.00 94.38 177 LEU A O 1
ATOM 1343 N N . ILE A 1 178 ? -12.182 -4.439 17.402 1.00 93.19 178 ILE A N 1
ATOM 1344 C CA . ILE A 1 178 ? -13.020 -3.509 18.173 1.00 93.19 178 ILE A CA 1
ATOM 1345 C C . ILE A 1 178 ? -13.062 -3.879 19.650 1.00 93.19 178 ILE A C 1
ATOM 1347 O O . ILE A 1 178 ? -12.920 -2.997 20.499 1.00 93.19 178 ILE A O 1
ATOM 1351 N N . ALA A 1 179 ? -13.181 -5.165 19.980 1.00 91.56 179 ALA A N 1
ATOM 1352 C CA . ALA A 1 179 ? -13.113 -5.620 21.365 1.00 91.56 179 ALA A CA 1
ATOM 1353 C C . ALA A 1 179 ? -11.798 -5.180 22.040 1.00 91.56 179 ALA A C 1
ATOM 1355 O O . ALA A 1 179 ? -11.796 -4.761 23.201 1.00 91.56 179 ALA A O 1
ATOM 1356 N N . GLY A 1 180 ? -10.685 -5.181 21.295 1.00 88.00 180 GLY A N 1
ATOM 1357 C CA . GLY A 1 180 ? -9.377 -4.703 21.755 1.00 88.00 180 GLY A CA 1
ATOM 1358 C C . GLY A 1 180 ? -9.279 -3.190 22.014 1.00 88.00 180 GLY A C 1
ATOM 1359 O O . GLY A 1 180 ? -8.352 -2.757 22.715 1.00 88.00 180 GLY A O 1
ATOM 1360 N N . LEU A 1 181 ? -10.222 -2.397 21.487 1.00 88.81 181 LEU A N 1
ATOM 1361 C CA . LEU A 1 181 ? -10.345 -0.947 21.695 1.00 88.81 181 LEU A CA 1
ATOM 1362 C C . LEU A 1 181 ? -11.213 -0.573 22.905 1.00 88.81 181 LEU A C 1
ATOM 1364 O O . LEU A 1 181 ? -11.237 0.603 23.274 1.00 88.81 181 LEU A O 1
ATOM 1368 N N . GLY A 1 182 ? -11.909 -1.543 23.511 1.00 77.25 182 GLY A N 1
ATOM 1369 C CA . GLY A 1 182 ? -12.773 -1.334 24.673 1.00 77.25 182 GLY A CA 1
ATOM 1370 C C . GLY A 1 182 ? -12.058 -0.667 25.860 1.00 77.25 182 GLY A C 1
ATOM 1371 O O . GLY A 1 182 ? -10.821 -0.596 25.889 1.00 77.25 182 GLY A O 1
ATOM 1372 N N . PRO A 1 183 ? -12.818 -0.168 26.856 1.00 61.16 183 PRO A N 1
ATOM 1373 C CA . PRO A 1 183 ? -12.276 0.632 27.947 1.00 61.16 183 PRO A CA 1
ATOM 1374 C C . PRO A 1 183 ? -11.122 -0.115 28.611 1.00 61.16 183 PRO A C 1
ATOM 1376 O O . PRO A 1 183 ? -11.284 -1.219 29.135 1.00 61.16 183 PRO A O 1
ATOM 1379 N N . GLY A 1 184 ? -9.929 0.478 28.520 1.00 55.56 184 GLY A N 1
ATOM 1380 C CA . GLY A 1 184 ? -8.707 -0.133 29.014 1.00 55.56 184 GLY A CA 1
ATOM 1381 C C . GLY A 1 184 ? -8.890 -0.553 30.466 1.00 55.56 184 GLY A C 1
ATOM 1382 O O . GLY A 1 184 ? -9.358 0.236 31.287 1.00 55.56 184 GLY A O 1
ATOM 1383 N N . ARG A 1 185 ? -8.521 -1.798 30.783 1.00 52.06 185 ARG A N 1
ATOM 1384 C CA . ARG A 1 185 ? -8.418 -2.264 32.167 1.00 52.06 185 ARG A CA 1
ATOM 1385 C C . ARG A 1 185 ? -7.580 -1.229 32.922 1.00 52.06 185 ARG A C 1
ATOM 1387 O O . ARG A 1 185 ? -6.410 -1.043 32.585 1.00 52.06 185 ARG A O 1
ATOM 1394 N N . ARG A 1 186 ? -8.197 -0.495 33.858 1.00 46.38 186 ARG A N 1
ATOM 1395 C CA . ARG A 1 186 ? -7.464 0.456 34.700 1.00 46.38 186 ARG A CA 1
ATOM 1396 C C . ARG A 1 186 ? -6.351 -0.336 35.392 1.00 46.38 186 ARG A C 1
ATOM 1398 O O . ARG A 1 186 ? -6.654 -1.421 35.897 1.00 46.38 186 ARG A O 1
ATOM 1405 N N . PRO A 1 187 ? -5.094 0.135 35.381 1.00 46.81 187 PRO A N 1
ATOM 1406 C CA . PRO A 1 187 ? -4.093 -0.442 36.261 1.00 46.81 187 PRO A CA 1
ATOM 1407 C C . PRO A 1 187 ? -4.623 -0.270 37.689 1.00 46.81 187 PRO A C 1
ATOM 1409 O O . PRO A 1 187 ? -4.972 0.844 38.085 1.00 46.81 187 PRO A O 1
ATOM 1412 N N . GLY A 1 188 ? -4.833 -1.400 38.365 1.00 44.94 188 GLY A N 1
ATOM 1413 C CA . GLY A 1 188 ? -5.145 -1.437 39.791 1.00 44.94 188 GLY A CA 1
ATOM 1414 C C . GLY A 1 188 ? -3.904 -1.171 40.622 1.00 44.94 188 GLY A C 1
ATOM 1415 O O . GLY A 1 188 ? -2.790 -1.351 40.077 1.00 44.94 188 GLY A O 1
#

Radius of gyration: 19.2 Å; chains: 1; bounding box: 42×37×67 Å

Secondary structure (DSSP, 8-state):
---S--TTSHHHHHHHHHHHHHHHHH-SSTTHHHHHHHHHGGGGTT--GGGHHHHHHHHHTT--S--PPPP-S-HHHHHHHHHGGGGSPP-HHHHHHHHHTTGGGT-HHHHHHHIIIIIHHHHHHHHHHHHHHHHTTSS-HHHHHHHHHHHHHHHHHHHHHSS-SS---HHHHHHHHHHTTSSP----

Foldseek 3Di:
DDQPADCVDPLSVQLLVQQLQLCLPVFDDDVRLVSSLVRSDPSSPPDDPVCNLSSLLNSLLPAAQFDADDAPVPLLVRQLVRCVCLQDQDDSSLSSLLRCVVVLVPPVSNVVSNCNRPLVRLLVNLCVSCVVCVVVVQFPPVLSVVLSVVVS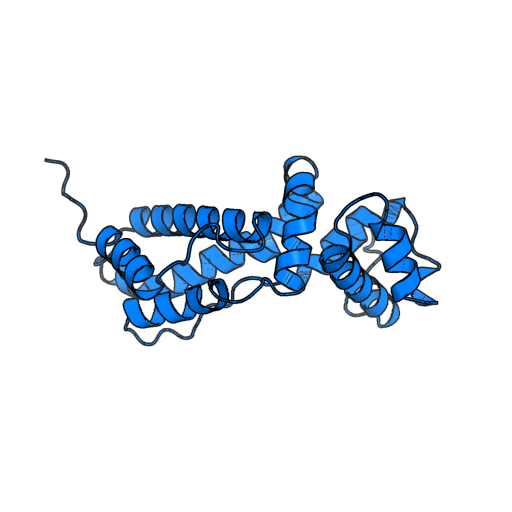VVSNCCSNVSDDPDDDDSSVVSVVSVVSRGDDDPDD

pLDDT: mean 90.92, std 10.31, range [44.94, 98.62]